Protein AF-A0A5M5DE51-F1 (afdb_monomer_lite)

pLDDT: mean 82.64, std 15.82, range [26.81, 96.56]

InterPro domains:
  IPR009003 Peptidase S1, PA clan [SSF50494] (107-312)

Foldseek 3Di:
DVVLPPCCPVPLCVLVLLLVQQEPVNPFPPRWLLVSQVVPPDPPDDGDDSLSSQLLQVLCVVVVQKAWPDADDDNRRGTTIYGHDDNVVCVVCVPLNSLQSCLSRVPVVSLCVLFVVFKWKKWAAAPVRDTFIAIWGAAFQWIKFFQCSQVVHPAMETPPDALVLQQPWWWFDDPQVLRRMIITRSRHHTDDAAADADDFFFKKKQKWQADDPPQQADWDDDPDDTQDGSPVSIGIWIWTFHDWDWPPQDPGTAIKTKILTQDHRTSGNTFIATSSSHGQWGWHPDRVGPDPDPNVVNITMTGTDDPVVVVNRVVVSDTDRGHYHYDDPPD

Secondary structure (DSSP, 8-state):
-GGGTTHHHH-TTHHHHHHHHTBGGG-STT--HHHHHHHHSPTTSPPPPHHHHHHHHHHHHHTTS-EEEE--SGGGTT-EEEB-S-HHHHHHTHHHHHHHHHHHHHHHHHHHHHHTTTEEEEEEE-TT--EEEEEEEEEBTEEEEETHHHHSSSEEE-TTS-HHHHHT-EEEE-SSTTS-EEEEE--PPPBP--B----TT-EEEEEE----TT-SS-EEEETTEEEEEGGG--EEEEEEEEEEEE-SSSSS--EEEEESSPP-TT-TT-EEEETTS-EEEEEES--SSS-TTHHHHT-EEEEE--HHHHHHHHHT--B----B-------

Organism: Bacteroides ovatus (NCBI:txid28116)

Radius of gyration: 22.39 Å; chains: 1; bounding box: 64×41×63 Å

Structure (mmCIF, N/CA/C/O backbone):
data_AF-A0A5M5DE51-F1
#
_entry.id   AF-A0A5M5DE51-F1
#
loop_
_atom_site.group_PDB
_atom_site.id
_atom_site.type_symbol
_atom_site.label_atom_id
_atom_site.label_alt_id
_atom_site.label_comp_id
_atom_site.label_asym_id
_atom_site.label_entity_id
_atom_site.label_seq_id
_atom_site.pdbx_PDB_ins_code
_atom_site.Cartn_x
_atom_site.Cartn_y
_atom_site.Cartn_z
_atom_site.occupancy
_atom_site.B_iso_or_equiv
_atom_site.auth_seq_id
_atom_site.auth_comp_id
_atom_site.auth_asym_id
_atom_site.auth_atom_id
_atom_site.pdbx_PDB_model_num
ATOM 1 N N . MET A 1 1 ? 15.426 -7.185 -1.826 1.00 68.88 1 MET A N 1
ATOM 2 C CA . MET A 1 1 ? 15.052 -7.513 -3.213 1.00 68.88 1 MET A CA 1
ATOM 3 C C . MET A 1 1 ? 16.213 -8.196 -3.894 1.00 68.88 1 MET A C 1
ATOM 5 O O . MET A 1 1 ? 17.017 -7.566 -4.576 1.00 68.88 1 MET A O 1
ATOM 9 N N . LYS A 1 2 ? 16.336 -9.512 -3.681 1.00 68.56 2 LYS A N 1
ATOM 10 C CA . LYS A 1 2 ? 17.514 -10.288 -4.122 1.00 68.56 2 LYS A CA 1
ATOM 11 C C . LYS A 1 2 ? 17.700 -10.276 -5.640 1.00 68.56 2 LYS A C 1
ATOM 13 O O . LYS A 1 2 ? 18.827 -10.320 -6.121 1.00 68.56 2 LYS A O 1
ATOM 18 N N . GLU A 1 3 ? 16.599 -10.190 -6.377 1.00 80.56 3 GLU A N 1
ATOM 19 C CA . GLU A 1 3 ? 16.586 -10.161 -7.839 1.00 80.56 3 GLU A CA 1
ATOM 20 C C . GLU A 1 3 ? 17.163 -8.862 -8.425 1.00 80.56 3 GLU A C 1
ATOM 22 O O . GLU A 1 3 ? 17.816 -8.900 -9.466 1.00 80.56 3 GLU A O 1
ATOM 27 N N . PHE A 1 4 ? 16.996 -7.738 -7.721 1.00 85.38 4 PHE A N 1
ATOM 28 C CA . PHE A 1 4 ? 17.466 -6.409 -8.132 1.00 85.38 4 PHE A CA 1
ATOM 29 C C . PHE A 1 4 ? 18.676 -5.920 -7.325 1.00 85.38 4 PHE A C 1
ATOM 31 O O . PHE A 1 4 ? 19.022 -4.749 -7.403 1.00 85.38 4 PHE A O 1
ATOM 38 N N . LYS A 1 5 ? 19.327 -6.798 -6.545 1.00 84.38 5 LYS A N 1
ATOM 39 C CA . LYS A 1 5 ? 20.502 -6.468 -5.710 1.00 84.38 5 LYS A CA 1
ATOM 40 C C . LYS A 1 5 ? 20.300 -5.223 -4.832 1.00 84.38 5 LYS A C 1
ATOM 42 O O . LYS A 1 5 ? 21.201 -4.402 -4.709 1.00 84.38 5 LYS A O 1
ATOM 47 N N . ASP A 1 6 ? 19.101 -5.091 -4.270 1.00 85.12 6 ASP A N 1
ATOM 48 C CA . ASP A 1 6 ? 18.706 -3.981 -3.395 1.00 85.12 6 ASP A CA 1
ATOM 49 C C . ASP A 1 6 ? 18.841 -2.575 -4.030 1.00 85.12 6 ASP A C 1
ATOM 51 O O . ASP A 1 6 ? 19.080 -1.577 -3.348 1.00 85.12 6 ASP A O 1
ATOM 55 N N . TYR A 1 7 ? 18.657 -2.480 -5.355 1.00 88.31 7 TYR A N 1
ATOM 56 C CA . TYR A 1 7 ? 18.634 -1.204 -6.084 1.00 88.31 7 TYR A CA 1
ATOM 57 C C . TYR A 1 7 ? 17.500 -0.267 -5.625 1.00 88.31 7 TYR A C 1
ATOM 59 O O . TYR A 1 7 ? 17.653 0.942 -5.757 1.00 88.31 7 TYR A O 1
ATOM 67 N N . ASP A 1 8 ? 16.422 -0.785 -5.017 1.00 84.31 8 ASP A N 1
ATOM 68 C CA . ASP A 1 8 ? 15.408 0.026 -4.318 1.00 84.31 8 ASP A CA 1
ATOM 69 C C . ASP A 1 8 ? 16.009 0.885 -3.206 1.00 84.31 8 ASP A C 1
ATOM 71 O O . ASP A 1 8 ? 15.559 2.002 -2.973 1.00 84.31 8 ASP A O 1
ATOM 75 N N . ILE A 1 9 ? 17.011 0.353 -2.503 1.00 85.62 9 ILE A N 1
ATOM 76 C CA . ILE A 1 9 ? 17.625 1.005 -1.347 1.00 85.62 9 ILE A CA 1
ATOM 77 C C . ILE A 1 9 ? 18.733 1.952 -1.806 1.00 85.62 9 ILE A C 1
ATOM 79 O O . ILE A 1 9 ? 18.810 3.084 -1.330 1.00 85.62 9 ILE A O 1
ATOM 83 N N . HIS A 1 10 ? 19.589 1.485 -2.717 1.00 85.81 10 HIS A N 1
ATOM 84 C CA . HIS A 1 10 ? 20.772 2.225 -3.158 1.00 85.81 10 HIS A CA 1
ATOM 85 C C . HIS A 1 10 ? 20.459 3.327 -4.178 1.00 85.81 10 HIS A C 1
ATOM 87 O O . HIS A 1 10 ? 21.125 4.358 -4.173 1.00 85.81 10 HIS A O 1
ATOM 93 N N . TYR A 1 11 ? 19.435 3.139 -5.016 1.00 88.38 11 TYR A N 1
ATOM 94 C CA . TYR A 1 11 ? 19.107 4.038 -6.123 1.00 88.38 11 TYR A CA 1
ATOM 95 C C . TYR A 1 11 ? 17.598 4.316 -6.167 1.00 88.38 11 TYR A C 1
ATOM 97 O O . TYR A 1 11 ? 16.889 3.897 -7.080 1.00 88.38 11 TYR A O 1
ATOM 105 N N . GLN A 1 12 ? 17.094 5.032 -5.159 1.00 87.38 12 GLN A N 1
ATOM 106 C CA . GLN A 1 12 ? 15.652 5.262 -4.967 1.00 87.38 12 GLN A CA 1
ATOM 107 C C . GLN A 1 12 ? 14.967 5.948 -6.162 1.00 87.38 12 GLN A C 1
ATOM 109 O O . GLN A 1 12 ? 13.796 5.679 -6.427 1.00 87.38 12 GLN A O 1
ATOM 114 N N . GLU A 1 13 ? 15.690 6.813 -6.881 1.00 91.75 13 GLU A N 1
ATOM 115 C CA . GLU A 1 13 ? 15.170 7.586 -8.021 1.00 91.75 13 GLU A CA 1
ATOM 116 C C . GLU A 1 13 ? 15.417 6.911 -9.382 1.00 91.75 13 GLU A C 1
ATOM 118 O O . GLU A 1 13 ? 14.917 7.384 -10.400 1.00 91.75 13 GLU A O 1
ATOM 123 N N . LEU A 1 14 ? 16.098 5.757 -9.401 1.00 93.38 14 LEU A N 1
ATOM 124 C CA . LEU A 1 14 ? 16.615 5.115 -10.614 1.00 93.38 14 LEU A CA 1
ATOM 125 C C . LEU A 1 14 ? 15.574 4.945 -11.719 1.00 93.38 14 LEU A C 1
ATOM 127 O O . LEU A 1 14 ? 15.878 5.108 -12.896 1.00 93.38 14 LEU A O 1
ATOM 131 N N . ILE A 1 15 ? 14.348 4.566 -11.360 1.00 94.81 15 ILE A N 1
ATOM 132 C CA . ILE A 1 15 ? 13.306 4.309 -12.356 1.00 94.81 15 ILE A CA 1
ATOM 133 C C . ILE A 1 15 ? 12.843 5.614 -13.007 1.00 94.81 15 ILE A C 1
ATOM 135 O O . ILE A 1 15 ? 12.614 5.639 -14.216 1.00 94.81 15 ILE A O 1
ATOM 139 N N . LEU A 1 16 ? 12.748 6.702 -12.236 1.00 93.56 16 LEU A N 1
ATOM 140 C CA . LEU A 1 16 ? 12.443 8.021 -12.787 1.00 93.56 16 LEU A CA 1
ATOM 141 C C . LEU A 1 16 ? 13.587 8.503 -13.685 1.00 93.56 16 LEU A C 1
ATOM 143 O O . LEU A 1 16 ? 13.313 8.972 -14.787 1.00 93.56 16 LEU A O 1
ATOM 147 N N . ASP A 1 17 ? 14.842 8.279 -13.283 1.00 93.56 17 ASP A N 1
ATOM 148 C CA . ASP A 1 17 ? 16.019 8.610 -14.098 1.00 93.56 17 ASP A CA 1
ATOM 149 C C . ASP A 1 17 ? 16.028 7.839 -15.430 1.00 93.56 17 ASP A C 1
ATOM 151 O O . ASP A 1 17 ? 16.347 8.398 -16.480 1.00 93.56 17 ASP A O 1
ATOM 155 N N . ILE A 1 18 ? 15.637 6.557 -15.422 1.00 95.00 18 ILE A N 1
ATOM 156 C CA . ILE A 1 18 ? 15.481 5.739 -16.637 1.00 95.00 18 ILE A CA 1
ATOM 157 C C . ILE A 1 18 ? 14.385 6.316 -17.542 1.00 95.00 18 ILE A C 1
ATOM 159 O O . ILE A 1 18 ? 14.597 6.461 -18.750 1.00 95.00 18 ILE A O 1
ATOM 163 N N . LEU A 1 19 ? 13.216 6.635 -16.977 1.00 94.31 19 LEU A N 1
ATOM 164 C CA . LEU A 1 19 ? 12.086 7.193 -17.725 1.00 94.31 19 LEU A CA 1
ATOM 165 C C . LEU A 1 19 ? 12.444 8.545 -18.348 1.00 94.31 19 LEU A C 1
ATOM 167 O O . LEU A 1 19 ? 12.128 8.781 -19.515 1.00 94.31 19 LEU A O 1
ATOM 171 N N . GLU A 1 20 ? 13.139 9.405 -17.602 1.00 93.06 20 GLU A N 1
ATOM 172 C CA . GLU A 1 20 ? 13.631 10.692 -18.084 1.00 93.06 20 GLU A CA 1
ATOM 173 C C . GLU A 1 20 ? 14.692 10.512 -19.171 1.00 93.06 20 GLU A C 1
ATOM 175 O O . GLU A 1 20 ? 14.605 11.124 -20.241 1.00 93.06 20 GLU A O 1
ATOM 180 N N . TYR A 1 21 ? 15.662 9.624 -18.956 1.00 94.44 21 TYR A N 1
ATOM 181 C CA . TYR A 1 21 ? 16.706 9.362 -19.936 1.00 94.44 21 TYR A CA 1
ATOM 182 C C . TYR A 1 21 ? 16.128 8.861 -21.265 1.00 94.44 21 TYR A C 1
ATOM 184 O O . TYR A 1 21 ? 16.557 9.325 -22.317 1.00 94.44 21 TYR A O 1
ATOM 192 N N . PHE A 1 22 ? 15.134 7.975 -21.263 1.00 95.00 22 PHE A N 1
ATOM 193 C CA . PHE A 1 22 ? 14.517 7.486 -22.501 1.00 95.00 22 PHE A CA 1
ATOM 194 C C . PHE A 1 22 ? 13.337 8.339 -22.998 1.00 95.00 22 PHE A C 1
ATOM 196 O O . PHE A 1 22 ? 12.637 7.933 -23.930 1.00 95.00 22 PHE A O 1
ATOM 203 N N . ASN A 1 23 ? 13.094 9.516 -22.415 1.00 94.19 23 ASN A N 1
ATOM 204 C CA . ASN A 1 23 ? 11.989 10.369 -22.834 1.00 94.19 23 ASN A CA 1
ATOM 205 C C . ASN A 1 23 ? 12.193 10.952 -24.239 1.00 94.19 23 ASN A C 1
ATOM 207 O O . ASN A 1 23 ? 13.282 11.397 -24.606 1.00 94.19 23 ASN A O 1
ATOM 211 N N . ILE A 1 24 ? 11.110 11.012 -25.014 1.00 91.81 24 ILE A N 1
ATOM 212 C CA . ILE A 1 24 ? 11.097 11.533 -26.382 1.00 91.81 24 ILE A CA 1
ATOM 213 C C . ILE A 1 24 ? 11.607 12.976 -26.488 1.00 91.81 24 ILE A C 1
ATOM 215 O O . ILE A 1 24 ? 12.241 13.319 -27.489 1.00 91.81 24 ILE A O 1
ATOM 219 N N . SER A 1 25 ? 11.394 13.811 -25.463 1.00 90.25 25 SER A N 1
ATOM 220 C CA . SER A 1 25 ? 11.881 15.198 -25.435 1.00 90.25 25 SER A CA 1
ATOM 221 C C . SER A 1 25 ? 13.401 15.287 -25.531 1.00 90.25 25 SER A C 1
ATOM 223 O O . SER A 1 25 ? 13.939 16.296 -25.980 1.00 90.25 25 SER A O 1
ATOM 225 N N . ASN A 1 26 ? 14.086 14.220 -25.127 1.00 87.56 26 ASN A N 1
ATOM 226 C CA . ASN A 1 26 ? 15.531 14.147 -25.034 1.00 87.56 26 ASN A CA 1
ATOM 227 C C . ASN A 1 26 ? 16.174 13.513 -26.289 1.00 87.56 26 ASN A C 1
ATOM 229 O O . ASN A 1 26 ? 17.396 13.336 -26.347 1.00 87.56 26 ASN A O 1
ATOM 233 N N . GLY A 1 27 ? 15.364 13.215 -27.314 1.00 85.00 27 GLY A N 1
ATOM 234 C CA . GLY A 1 27 ? 15.779 12.595 -28.570 1.00 85.00 27 GLY A CA 1
ATOM 235 C C . GLY A 1 27 ? 15.957 11.076 -28.468 1.00 85.00 27 GLY A C 1
ATOM 236 O O . GLY A 1 27 ? 16.267 10.535 -27.413 1.00 85.00 27 GLY A O 1
ATOM 237 N N . ILE A 1 28 ? 15.764 10.382 -29.594 1.00 77.69 28 ILE A N 1
ATOM 238 C CA . ILE A 1 28 ? 15.720 8.907 -29.645 1.00 77.69 28 ILE A CA 1
ATOM 239 C C . ILE A 1 28 ? 17.084 8.306 -30.026 1.00 77.69 28 ILE A C 1
ATOM 241 O O . ILE A 1 28 ? 17.461 7.235 -29.556 1.00 77.69 28 ILE A O 1
ATOM 245 N N . ASN A 1 29 ? 17.849 9.001 -30.870 1.00 79.00 29 ASN A N 1
ATOM 246 C CA . ASN A 1 29 ? 19.092 8.480 -31.437 1.00 79.00 29 ASN A CA 1
ATOM 247 C C . ASN A 1 29 ? 20.238 8.477 -30.416 1.00 79.00 29 ASN A C 1
ATOM 249 O O . ASN A 1 29 ? 20.454 9.462 -29.718 1.00 79.00 29 ASN A O 1
ATOM 253 N N . GLY A 1 30 ? 21.013 7.390 -30.394 1.00 75.44 30 GLY A N 1
ATOM 254 C CA . GLY A 1 30 ? 22.246 7.274 -29.603 1.00 75.44 30 GLY A CA 1
ATOM 255 C C . GLY A 1 30 ? 22.049 6.807 -28.161 1.00 75.44 30 GLY A C 1
ATOM 256 O O . GLY A 1 30 ? 22.991 6.273 -27.587 1.00 75.44 30 GLY A O 1
ATOM 257 N N . ARG A 1 31 ? 20.829 6.899 -27.619 1.00 88.81 31 ARG A N 1
ATOM 258 C CA . ARG A 1 31 ? 20.548 6.509 -26.234 1.00 88.81 31 ARG A CA 1
ATOM 259 C C . ARG A 1 31 ? 20.545 4.995 -26.071 1.00 88.81 31 ARG A C 1
ATOM 261 O O . ARG A 1 31 ? 19.850 4.291 -26.794 1.00 88.81 31 ARG A O 1
ATOM 268 N N . SER A 1 32 ? 21.296 4.458 -25.127 1.00 93.50 32 SER A N 1
ATOM 269 C CA . SER A 1 32 ? 21.359 3.010 -24.901 1.00 93.50 32 SER A CA 1
ATOM 270 C C . SER A 1 32 ? 21.409 2.693 -23.420 1.00 93.50 32 SER A C 1
ATOM 272 O O . SER A 1 32 ? 21.814 3.532 -22.618 1.00 93.50 32 SER A O 1
ATOM 274 N N . VAL A 1 33 ? 21.055 1.462 -23.045 1.00 93.62 33 VAL A N 1
ATOM 275 C CA . VAL A 1 33 ? 21.234 0.996 -21.661 1.00 93.62 33 VAL A CA 1
ATOM 276 C C . VAL A 1 33 ? 22.689 1.160 -21.209 1.00 93.62 33 VAL A C 1
ATOM 278 O O . VAL A 1 33 ? 22.936 1.611 -20.093 1.00 93.62 33 VAL A O 1
ATOM 281 N N . SER A 1 34 ? 23.663 0.849 -22.069 1.00 91.06 34 SER A N 1
ATOM 282 C CA . SER A 1 34 ? 25.083 1.022 -21.753 1.00 91.06 34 SER A CA 1
ATOM 283 C C . SER A 1 34 ? 25.472 2.476 -21.499 1.00 91.06 34 SER A C 1
ATOM 285 O O . SER A 1 34 ? 26.220 2.747 -20.561 1.00 91.06 34 SER A O 1
ATOM 287 N N . GLU A 1 35 ? 24.955 3.407 -22.303 1.00 91.94 35 GLU A N 1
ATOM 288 C CA . GLU A 1 35 ? 25.237 4.830 -22.129 1.00 91.94 35 GLU A CA 1
ATOM 289 C C . GLU A 1 35 ? 24.569 5.357 -20.853 1.00 91.94 35 GLU A C 1
ATOM 291 O O . GLU A 1 35 ? 25.232 6.026 -20.064 1.00 91.94 35 GLU A O 1
ATOM 296 N N . PHE A 1 36 ? 23.319 4.966 -20.577 1.00 93.81 36 PHE A N 1
ATOM 297 C CA . PHE A 1 36 ? 22.656 5.276 -19.308 1.00 93.81 36 PHE A CA 1
ATOM 298 C C . PHE A 1 36 ? 23.491 4.825 -18.104 1.00 93.81 36 PHE A C 1
ATOM 300 O O . PHE A 1 36 ? 23.746 5.622 -17.202 1.00 93.81 36 PHE A O 1
ATOM 307 N N . CYS A 1 37 ? 23.956 3.570 -18.101 1.00 91.81 37 CYS A N 1
ATOM 308 C CA . CYS A 1 37 ? 24.762 3.036 -17.001 1.00 91.81 37 CYS A CA 1
ATOM 309 C C . CYS A 1 37 ? 26.074 3.813 -16.834 1.00 91.81 37 CYS A C 1
ATOM 311 O O . CYS A 1 37 ? 26.495 4.066 -15.709 1.00 91.81 37 CYS A O 1
ATOM 313 N N . HIS A 1 38 ? 26.715 4.212 -17.936 1.00 88.00 38 HIS A N 1
ATOM 314 C CA . HIS A 1 38 ? 27.953 4.989 -17.896 1.00 88.00 38 HIS A CA 1
ATOM 315 C C . HIS A 1 38 ? 27.749 6.390 -17.311 1.00 88.00 38 HIS A C 1
ATOM 317 O O . HIS A 1 38 ? 28.551 6.822 -16.488 1.00 88.00 38 HIS A O 1
ATOM 323 N N . LEU A 1 39 ? 26.674 7.074 -17.705 1.00 89.12 39 LEU A N 1
ATOM 324 C CA . LEU A 1 39 ? 26.380 8.439 -17.264 1.00 89.12 39 LEU A CA 1
ATOM 325 C C . LEU A 1 39 ? 25.878 8.511 -15.815 1.00 89.12 39 LEU A C 1
ATOM 327 O O . LEU A 1 39 ? 26.122 9.511 -15.148 1.00 89.12 39 LEU A O 1
ATOM 331 N N . ASN A 1 40 ? 25.196 7.467 -15.334 1.00 87.25 40 ASN A N 1
ATOM 332 C CA . ASN A 1 40 ? 24.505 7.473 -14.039 1.00 87.25 40 ASN A CA 1
ATOM 333 C C . ASN A 1 40 ? 25.172 6.594 -12.971 1.00 87.25 40 ASN A C 1
ATOM 335 O O . ASN A 1 40 ? 24.627 6.441 -11.883 1.00 87.25 40 ASN A O 1
ATOM 339 N N . THR A 1 41 ? 26.343 6.009 -13.246 1.00 81.25 41 THR A N 1
ATOM 340 C CA . THR A 1 41 ? 27.130 5.342 -12.196 1.00 81.25 41 THR A CA 1
ATOM 341 C C . THR A 1 41 ? 27.782 6.405 -11.302 1.00 81.25 41 THR A C 1
ATOM 343 O O . THR A 1 41 ? 28.605 7.176 -11.806 1.00 81.25 41 THR A O 1
ATOM 346 N N . PRO A 1 42 ? 27.487 6.450 -9.988 1.00 73.38 42 PRO A N 1
ATOM 347 C CA . PRO A 1 42 ? 28.117 7.411 -9.090 1.00 73.38 42 PRO A CA 1
ATOM 348 C C . PRO A 1 42 ? 29.631 7.189 -8.978 1.00 73.38 42 PRO A C 1
ATOM 350 O O . PRO A 1 42 ? 30.124 6.058 -8.953 1.00 73.38 42 PRO A O 1
ATOM 353 N N . SER A 1 43 ? 30.388 8.282 -8.873 1.00 67.62 43 SER A N 1
ATOM 354 C CA . SER A 1 43 ? 31.842 8.238 -8.694 1.00 67.62 43 SER A CA 1
ATOM 355 C C . SER A 1 43 ? 32.225 7.456 -7.434 1.00 67.62 43 SER A C 1
ATOM 357 O O . SER A 1 43 ? 31.935 7.889 -6.322 1.00 67.62 43 SER A O 1
ATOM 359 N N . GLY A 1 44 ? 32.930 6.334 -7.604 1.00 61.50 44 GLY A N 1
ATOM 360 C CA . GLY A 1 44 ? 33.399 5.491 -6.497 1.00 61.50 44 GLY A CA 1
ATOM 361 C C . GLY A 1 44 ? 32.461 4.343 -6.108 1.00 61.50 44 GLY A C 1
ATOM 362 O O . GLY A 1 44 ? 32.798 3.593 -5.194 1.00 61.50 44 GLY A O 1
ATOM 363 N N . GLU A 1 45 ? 31.336 4.166 -6.804 1.00 66.75 45 GLU A N 1
ATOM 364 C CA . GLU A 1 45 ? 30.427 3.034 -6.603 1.00 66.75 45 GLU A CA 1
ATOM 365 C C . GLU A 1 45 ? 30.611 1.918 -7.638 1.00 66.75 45 GLU A C 1
ATOM 367 O O . GLU A 1 45 ? 31.278 2.065 -8.666 1.00 66.75 45 GLU A O 1
ATOM 372 N N . SER A 1 46 ? 30.010 0.758 -7.355 1.00 67.81 46 SER A N 1
ATOM 373 C CA . SER A 1 46 ? 29.904 -0.318 -8.334 1.00 67.81 46 SER A CA 1
ATOM 374 C C . SER A 1 46 ? 29.070 0.133 -9.531 1.00 67.81 46 SER A C 1
ATOM 376 O O . SER A 1 46 ? 27.961 0.629 -9.360 1.00 67.81 46 SER A O 1
ATOM 378 N N . PHE A 1 47 ? 29.589 -0.111 -10.733 1.00 79.06 47 PHE A N 1
ATOM 379 C CA . PHE A 1 47 ? 28.911 0.169 -11.997 1.00 79.06 47 PHE A CA 1
ATOM 380 C C . PHE A 1 47 ? 27.467 -0.353 -12.014 1.00 79.06 47 PHE A C 1
ATOM 382 O O . PHE A 1 47 ? 27.233 -1.529 -11.700 1.00 79.06 47 PHE A O 1
ATOM 389 N N . LEU A 1 48 ? 26.519 0.505 -12.417 1.00 87.06 48 LEU A N 1
ATOM 390 C CA . LEU A 1 48 ? 25.123 0.107 -12.608 1.00 87.06 48 LEU A CA 1
ATOM 391 C C . LEU A 1 48 ? 25.065 -1.073 -13.576 1.00 87.06 48 LEU A C 1
ATOM 393 O O . LEU A 1 48 ? 25.599 -1.017 -14.680 1.00 87.06 48 LEU A O 1
ATOM 397 N N . SER A 1 49 ? 24.436 -2.170 -13.161 1.00 89.12 49 SER A N 1
ATOM 398 C CA . SER A 1 49 ? 24.438 -3.397 -13.951 1.00 89.12 49 SER A CA 1
ATOM 399 C C . SER A 1 49 ? 23.513 -3.254 -15.165 1.00 89.12 49 SER A C 1
ATOM 401 O O . SER A 1 49 ? 22.296 -3.192 -14.975 1.00 89.12 49 SER A O 1
ATOM 403 N N . PRO A 1 50 ? 24.027 -3.320 -16.410 1.00 90.00 50 PRO A N 1
ATOM 404 C CA . PRO A 1 50 ? 23.188 -3.190 -17.603 1.00 90.00 50 PRO A CA 1
ATOM 405 C C . PRO A 1 50 ? 22.084 -4.246 -17.688 1.00 90.00 50 PRO A C 1
ATOM 407 O O . PRO A 1 50 ? 21.008 -3.968 -18.206 1.00 90.00 50 PRO A O 1
ATOM 410 N N . ASN A 1 51 ? 22.311 -5.441 -17.135 1.00 89.50 51 ASN A N 1
ATOM 411 C CA . ASN A 1 51 ? 21.301 -6.499 -17.074 1.00 89.50 51 ASN A CA 1
ATOM 412 C C . ASN A 1 51 ? 20.134 -6.123 -16.148 1.00 89.50 51 ASN A C 1
ATOM 414 O O . ASN A 1 51 ? 18.988 -6.434 -16.459 1.00 89.50 51 ASN A O 1
ATOM 418 N N . ILE A 1 52 ? 20.414 -5.446 -15.025 1.00 91.81 52 ILE A N 1
ATOM 419 C CA . ILE A 1 52 ? 19.371 -4.958 -14.113 1.00 91.81 52 ILE A CA 1
ATOM 420 C C . ILE A 1 52 ? 18.589 -3.836 -14.793 1.00 91.81 52 ILE A C 1
ATOM 422 O O . ILE A 1 52 ? 17.366 -3.898 -14.831 1.00 91.81 52 ILE A O 1
ATOM 426 N N . ILE A 1 53 ? 19.277 -2.865 -15.401 1.00 94.31 53 ILE A N 1
ATOM 427 C CA . ILE A 1 53 ? 18.616 -1.761 -16.109 1.00 94.31 53 ILE A CA 1
ATOM 428 C C . ILE A 1 53 ? 17.766 -2.279 -17.276 1.00 94.31 53 ILE A C 1
ATOM 430 O O . ILE A 1 53 ? 16.619 -1.875 -17.426 1.00 94.31 53 ILE A O 1
ATOM 434 N N . THR A 1 54 ? 18.284 -3.228 -18.062 1.00 93.94 54 THR A N 1
ATOM 435 C CA . THR A 1 54 ? 17.533 -3.857 -19.162 1.00 93.94 54 THR A CA 1
ATOM 436 C C . THR A 1 54 ? 16.252 -4.500 -18.649 1.00 93.94 54 THR A C 1
ATOM 438 O O . THR A 1 54 ? 15.193 -4.256 -19.215 1.00 93.94 54 THR A O 1
ATOM 441 N N . LYS A 1 55 ? 16.328 -5.242 -17.540 1.00 93.69 55 LYS A N 1
ATOM 442 C CA . LYS A 1 55 ? 15.165 -5.867 -16.912 1.00 93.69 55 LYS A CA 1
ATOM 443 C C . LYS A 1 55 ? 14.139 -4.851 -16.408 1.00 93.69 55 LYS A C 1
ATOM 445 O O . LYS A 1 55 ? 12.945 -5.057 -16.588 1.00 93.69 55 LYS A O 1
ATOM 450 N N . ILE A 1 56 ? 14.590 -3.755 -15.794 1.00 95.81 56 ILE A N 1
ATOM 451 C CA . ILE A 1 56 ? 13.701 -2.661 -15.379 1.00 95.81 56 ILE A CA 1
ATOM 452 C C . ILE A 1 56 ? 12.969 -2.098 -16.605 1.00 95.81 56 ILE A C 1
ATOM 454 O O . ILE A 1 56 ? 11.745 -1.995 -16.592 1.00 95.81 56 ILE A O 1
ATOM 458 N N . CYS A 1 57 ? 13.693 -1.804 -17.689 1.00 96.19 57 CYS A N 1
ATOM 459 C CA . CYS A 1 57 ? 13.088 -1.315 -18.928 1.00 96.19 57 CYS A CA 1
ATOM 460 C C . CYS A 1 57 ? 12.103 -2.318 -19.547 1.00 96.19 57 CYS A C 1
ATOM 462 O O . CYS A 1 57 ? 11.077 -1.899 -20.075 1.00 96.19 57 CYS A O 1
ATOM 464 N N . GLU A 1 58 ? 12.388 -3.621 -19.488 1.00 95.00 58 GLU A N 1
ATOM 465 C CA . GLU A 1 58 ? 11.473 -4.674 -19.948 1.00 95.00 58 GLU A CA 1
ATOM 466 C C . GLU A 1 58 ? 10.168 -4.663 -19.146 1.00 95.00 58 GLU A C 1
ATOM 468 O O . GLU A 1 58 ? 9.101 -4.590 -19.747 1.00 95.00 58 GLU A O 1
ATOM 473 N N . ILE A 1 59 ? 10.238 -4.594 -17.812 1.00 96.31 59 ILE A N 1
ATOM 474 C CA . ILE A 1 59 ? 9.043 -4.503 -16.955 1.00 96.31 59 ILE A CA 1
ATOM 475 C C . ILE A 1 59 ? 8.238 -3.232 -17.260 1.00 96.31 59 ILE A C 1
ATOM 477 O O . ILE A 1 59 ? 7.007 -3.271 -17.328 1.00 96.31 59 ILE A O 1
ATOM 481 N N . LEU A 1 60 ? 8.910 -2.100 -17.483 1.00 96.56 60 LEU A N 1
ATOM 482 C CA . LEU A 1 60 ? 8.249 -0.851 -17.875 1.00 96.56 60 LEU A CA 1
ATOM 483 C C . LEU A 1 60 ? 7.588 -0.956 -19.258 1.00 96.56 60 LEU A C 1
ATOM 485 O O . LEU A 1 60 ? 6.519 -0.379 -19.457 1.00 96.56 60 LEU A O 1
ATOM 489 N N . CYS A 1 61 ? 8.181 -1.699 -20.197 1.00 96.25 61 CYS A N 1
ATOM 490 C CA . CYS A 1 61 ? 7.572 -1.977 -21.499 1.00 96.25 61 CYS A CA 1
ATOM 491 C C . CYS A 1 61 ? 6.348 -2.888 -21.375 1.00 96.25 61 CYS A C 1
ATOM 493 O O . CYS A 1 61 ? 5.310 -2.578 -21.953 1.00 96.25 61 CYS A O 1
ATOM 495 N N . ASP A 1 62 ? 6.438 -3.957 -20.584 1.00 95.88 62 ASP A N 1
ATOM 496 C CA . ASP A 1 62 ? 5.333 -4.898 -20.356 1.00 95.88 62 ASP A CA 1
ATOM 497 C C . ASP A 1 62 ? 4.128 -4.217 -19.683 1.00 95.88 62 ASP A C 1
ATOM 499 O O . ASP A 1 62 ? 2.981 -4.616 -19.886 1.00 95.88 62 ASP A O 1
ATOM 503 N N . ASN A 1 63 ? 4.377 -3.141 -18.928 1.00 94.06 63 ASN A N 1
ATOM 504 C CA . ASN A 1 63 ? 3.346 -2.296 -18.325 1.00 94.06 63 ASN A CA 1
ATOM 505 C C . ASN A 1 63 ? 2.985 -1.051 -19.166 1.00 94.06 63 ASN A C 1
ATOM 507 O O . ASN A 1 63 ? 2.252 -0.188 -18.689 1.00 94.06 63 ASN A O 1
ATOM 511 N N . ASN A 1 64 ? 3.444 -0.959 -20.420 1.00 94.31 64 ASN A N 1
ATOM 512 C CA . ASN A 1 64 ? 3.152 0.125 -21.372 1.00 94.31 64 ASN A CA 1
ATOM 513 C C . ASN A 1 64 ? 3.633 1.534 -20.960 1.00 94.31 64 ASN A C 1
ATOM 515 O O . ASN A 1 64 ? 3.164 2.530 -21.511 1.00 94.31 64 ASN A O 1
ATOM 519 N N . TYR A 1 65 ? 4.588 1.650 -20.036 1.00 93.75 65 TYR A N 1
ATOM 520 C CA . TYR A 1 65 ? 5.211 2.939 -19.691 1.00 93.75 65 TYR A CA 1
ATOM 521 C C . TYR A 1 65 ? 6.342 3.321 -20.644 1.00 93.75 65 TYR A C 1
ATOM 523 O O . TYR A 1 65 ? 6.735 4.487 -20.730 1.00 93.75 65 TYR A O 1
ATOM 531 N N . MET A 1 66 ? 6.884 2.338 -21.357 1.00 94.75 66 MET A N 1
ATOM 532 C CA . MET A 1 66 ? 7.947 2.507 -22.338 1.00 94.75 66 MET A CA 1
ATOM 533 C C . MET A 1 66 ? 7.692 1.612 -23.550 1.00 94.75 66 MET A C 1
ATOM 535 O O . MET A 1 66 ? 6.895 0.680 -23.510 1.00 94.75 66 MET A O 1
ATOM 539 N N . SER A 1 67 ? 8.373 1.892 -24.654 1.00 94.69 67 SER A N 1
ATOM 540 C CA . SER A 1 67 ? 8.399 1.031 -25.836 1.00 94.69 67 SER A CA 1
ATOM 541 C C . SER A 1 67 ? 9.835 0.771 -26.252 1.00 94.69 67 SER A C 1
ATOM 543 O O . SER A 1 67 ? 10.649 1.690 -26.291 1.00 94.69 67 SER A O 1
ATOM 545 N N . ARG A 1 68 ? 10.166 -0.474 -26.595 1.00 94.31 68 ARG A N 1
ATOM 546 C CA . ARG A 1 68 ? 11.487 -0.801 -27.139 1.00 94.31 68 ARG A CA 1
ATOM 547 C C . ARG A 1 68 ? 11.567 -0.362 -28.601 1.00 94.31 68 ARG A C 1
ATOM 549 O O . ARG A 1 68 ? 10.810 -0.854 -29.431 1.00 94.31 68 ARG A O 1
ATOM 556 N N . VAL A 1 69 ? 12.506 0.528 -28.911 1.00 92.38 69 VAL A N 1
ATOM 557 C CA . VAL A 1 69 ? 12.723 1.073 -30.263 1.00 92.38 69 VAL A CA 1
ATOM 558 C C . VAL A 1 69 ? 13.673 0.183 -31.052 1.00 92.38 69 VAL A C 1
ATOM 560 O O . VAL A 1 69 ? 13.412 -0.159 -32.202 1.00 92.38 69 VAL A O 1
ATOM 563 N N . SER A 1 70 ? 14.776 -0.225 -30.425 1.00 90.44 70 SER A N 1
ATOM 564 C CA . SER A 1 70 ? 15.743 -1.135 -31.030 1.00 90.44 70 SER A CA 1
ATOM 565 C C . SER A 1 70 ? 16.344 -2.062 -29.991 1.00 90.44 70 SER A C 1
ATOM 567 O O . SER A 1 70 ? 16.557 -1.677 -28.842 1.00 90.44 70 SER A O 1
ATOM 569 N N . SER A 1 71 ? 16.660 -3.281 -30.415 1.00 88.06 71 SER A N 1
ATOM 570 C CA . SER A 1 71 ? 17.391 -4.261 -29.616 1.00 88.06 71 SER A CA 1
ATOM 571 C C . SER A 1 71 ? 18.777 -4.494 -30.200 1.00 88.06 71 SER A C 1
ATOM 573 O O . SER A 1 71 ? 18.904 -4.665 -31.414 1.00 88.06 71 SER A O 1
ATOM 575 N N . GLY A 1 72 ? 19.804 -4.560 -29.356 1.00 85.19 72 GLY A N 1
ATOM 576 C CA . GLY A 1 72 ? 21.162 -4.811 -29.827 1.00 85.19 72 GLY A CA 1
ATOM 577 C C . GLY A 1 72 ? 22.167 -5.102 -28.718 1.00 85.19 72 GLY A C 1
ATOM 578 O O . GLY A 1 72 ? 21.915 -4.871 -27.535 1.00 85.19 72 GLY A O 1
ATOM 579 N N . GLY A 1 73 ? 23.350 -5.565 -29.126 1.00 80.88 73 GLY A N 1
ATOM 580 C CA . GLY A 1 73 ? 24.439 -5.915 -28.212 1.00 80.88 73 GLY A CA 1
ATOM 581 C C . GLY A 1 73 ? 24.223 -7.244 -27.480 1.00 80.88 73 GLY A C 1
ATOM 582 O O . GLY A 1 73 ? 23.187 -7.895 -27.606 1.00 80.88 73 GLY A O 1
ATOM 583 N N . VAL A 1 74 ? 25.230 -7.669 -26.717 1.00 78.81 74 VAL A N 1
ATOM 584 C CA . VAL A 1 74 ? 25.139 -8.873 -25.875 1.00 78.81 74 VAL A CA 1
ATOM 585 C C . VAL A 1 74 ? 24.256 -8.560 -24.669 1.00 78.81 74 VAL A C 1
ATOM 587 O O . VAL A 1 74 ? 24.470 -7.546 -24.020 1.00 78.81 74 VAL A O 1
ATOM 590 N N . ALA A 1 75 ? 23.277 -9.417 -24.368 1.00 76.69 75 ALA A N 1
ATOM 591 C CA . ALA A 1 75 ? 22.372 -9.265 -23.219 1.00 76.69 75 ALA A CA 1
ATOM 592 C C . ALA A 1 75 ? 21.576 -7.936 -23.174 1.00 76.69 75 ALA A C 1
ATOM 594 O O . ALA A 1 75 ? 21.192 -7.483 -22.103 1.00 76.69 75 ALA A O 1
ATOM 595 N N . GLY A 1 76 ? 21.319 -7.311 -24.330 1.00 82.69 76 GLY A N 1
ATOM 596 C CA . GLY A 1 76 ? 20.454 -6.128 -24.427 1.00 82.69 76 GLY A CA 1
ATOM 597 C C . GLY A 1 76 ? 21.101 -4.802 -24.018 1.00 82.69 76 GLY A C 1
ATOM 598 O O . GLY A 1 76 ? 20.412 -3.789 -23.925 1.00 82.69 76 GLY A O 1
ATOM 599 N N . ILE A 1 77 ? 22.423 -4.762 -23.821 1.00 87.62 77 ILE A N 1
ATOM 600 C CA . ILE A 1 77 ? 23.126 -3.543 -23.384 1.00 87.62 77 ILE A CA 1
ATOM 601 C C . ILE A 1 77 ? 23.016 -2.368 -24.369 1.00 87.62 77 ILE A C 1
ATOM 603 O O . ILE A 1 77 ? 23.111 -1.219 -23.947 1.00 87.62 77 ILE A O 1
ATOM 607 N N . ASN A 1 78 ? 22.770 -2.633 -25.657 1.00 91.88 78 ASN A N 1
ATOM 608 C CA . ASN A 1 78 ? 22.544 -1.588 -26.660 1.00 91.88 78 ASN A CA 1
ATOM 609 C C . ASN A 1 78 ? 21.051 -1.418 -26.982 1.00 91.88 78 ASN A C 1
ATOM 611 O O . ASN A 1 78 ? 20.710 -0.872 -28.031 1.00 91.88 78 ASN A O 1
ATOM 615 N N . ASN A 1 79 ? 20.149 -1.904 -26.121 1.00 93.94 79 ASN A N 1
ATOM 616 C CA . ASN A 1 79 ? 18.727 -1.637 -26.283 1.00 93.94 79 ASN A CA 1
ATOM 617 C C . ASN A 1 79 ? 18.464 -0.131 -26.138 1.00 93.94 79 ASN A C 1
ATOM 619 O O . ASN A 1 79 ? 19.013 0.529 -25.252 1.00 93.94 79 ASN A O 1
ATOM 623 N N . ASN A 1 80 ? 17.596 0.381 -27.007 1.00 94.19 80 ASN A N 1
ATOM 624 C CA . ASN A 1 80 ? 17.048 1.729 -26.951 1.00 94.19 80 ASN A CA 1
ATOM 625 C C . ASN A 1 80 ? 15.547 1.628 -26.691 1.00 94.19 80 ASN A C 1
ATOM 627 O O . ASN A 1 80 ? 14.857 0.767 -27.254 1.00 94.19 80 ASN A O 1
ATOM 631 N N . TYR A 1 81 ? 15.055 2.522 -25.847 1.00 95.38 81 TYR A N 1
ATOM 632 C CA . TYR A 1 81 ? 13.658 2.594 -25.468 1.00 95.38 81 TYR A CA 1
ATOM 633 C C . TYR A 1 81 ? 13.131 4.013 -25.660 1.00 95.38 81 TYR A C 1
ATOM 635 O O . TYR A 1 81 ? 13.897 4.966 -25.781 1.00 95.38 81 TYR A O 1
ATOM 643 N N . LEU A 1 82 ? 11.811 4.132 -25.665 1.00 94.62 82 LEU A N 1
ATOM 644 C CA . LEU A 1 82 ? 11.084 5.377 -25.807 1.00 94.62 82 LEU A CA 1
ATOM 645 C C . LEU A 1 82 ? 10.051 5.490 -24.692 1.00 94.62 82 LEU A C 1
ATOM 647 O O . LEU A 1 82 ? 9.181 4.630 -24.560 1.00 94.62 82 LEU A O 1
ATOM 651 N N . ASN A 1 83 ? 10.127 6.573 -23.932 1.00 93.75 83 ASN A N 1
ATOM 652 C CA . ASN A 1 83 ? 9.070 7.035 -23.049 1.00 93.75 83 ASN A CA 1
ATOM 653 C C . ASN A 1 83 ? 8.430 8.292 -23.662 1.00 93.75 83 ASN A C 1
ATOM 655 O O . ASN A 1 83 ? 9.129 9.211 -24.082 1.00 93.75 83 ASN A O 1
ATOM 659 N N . THR A 1 84 ? 7.102 8.340 -23.738 1.00 91.38 84 THR A N 1
ATOM 660 C CA . THR A 1 84 ? 6.358 9.490 -24.292 1.00 91.38 84 THR A CA 1
ATOM 661 C C . THR A 1 84 ? 5.563 10.239 -23.226 1.00 91.38 84 THR A C 1
ATOM 663 O O . THR A 1 84 ? 4.680 11.025 -23.562 1.00 91.38 84 THR A O 1
ATOM 666 N N . ALA A 1 85 ? 5.820 9.958 -21.948 1.00 87.88 85 ALA A N 1
ATOM 667 C CA . ALA A 1 85 ? 5.127 10.620 -20.856 1.00 87.88 85 ALA A CA 1
ATOM 668 C C . ALA A 1 85 ? 5.556 12.090 -20.757 1.00 87.88 85 ALA A C 1
ATOM 670 O O . ALA A 1 85 ? 6.667 12.462 -21.142 1.00 87.88 85 ALA A O 1
ATOM 671 N N . ASP A 1 86 ? 4.676 12.932 -20.219 1.00 86.56 86 ASP A N 1
ATOM 672 C CA . ASP A 1 86 ? 5.033 14.308 -19.889 1.00 86.56 86 ASP A CA 1
ATOM 673 C C . ASP A 1 86 ? 5.964 14.316 -18.667 1.00 86.56 86 ASP A C 1
ATOM 675 O O . ASP A 1 86 ? 5.546 13.977 -17.560 1.00 86.56 86 ASP A O 1
ATOM 679 N N . LEU A 1 87 ? 7.221 14.738 -18.845 1.00 80.94 87 LEU A N 1
ATOM 680 C CA . LEU A 1 87 ? 8.201 14.835 -17.754 1.00 80.94 87 LEU A CA 1
ATOM 681 C C . LEU A 1 87 ? 7.737 15.755 -16.616 1.00 80.94 87 LEU A C 1
ATOM 683 O O . LEU A 1 87 ? 8.113 15.561 -15.457 1.00 80.94 87 LEU A O 1
ATOM 687 N N . LYS A 1 88 ? 6.884 16.746 -16.905 1.00 81.88 88 LYS A N 1
ATOM 688 C CA . LYS A 1 88 ? 6.310 17.598 -15.856 1.00 81.88 88 LYS A CA 1
ATOM 689 C C . LYS A 1 88 ? 5.383 16.815 -14.932 1.00 81.88 88 LYS A C 1
ATOM 691 O O . LYS A 1 88 ? 5.329 17.123 -13.746 1.00 81.88 88 LYS A O 1
ATOM 696 N N . ALA A 1 89 ? 4.714 15.780 -15.441 1.00 76.94 89 ALA A N 1
ATOM 697 C CA . ALA A 1 89 ? 3.866 14.912 -14.632 1.00 76.94 89 AL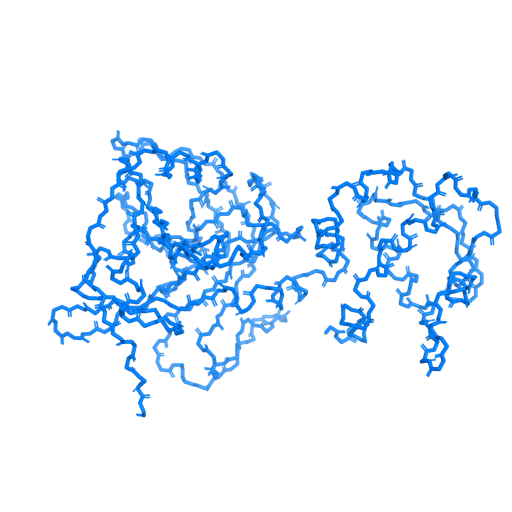A A CA 1
ATOM 698 C C . ALA A 1 89 ? 4.684 14.065 -13.643 1.00 76.94 89 ALA A C 1
ATOM 700 O O . ALA A 1 89 ? 4.202 13.772 -12.550 1.00 76.94 89 ALA A O 1
ATOM 701 N N . PHE A 1 90 ? 5.935 13.719 -13.979 1.00 74.19 90 PHE A N 1
ATOM 702 C CA . PHE A 1 90 ? 6.836 13.023 -13.054 1.00 74.19 90 PHE A CA 1
ATOM 703 C C . PHE A 1 90 ? 7.295 13.917 -11.903 1.00 74.19 90 PHE A C 1
ATOM 705 O O . PHE A 1 90 ? 7.394 13.462 -10.765 1.00 74.19 90 PHE A O 1
ATOM 712 N N . THR A 1 91 ? 7.536 15.198 -12.184 1.00 72.94 91 THR A N 1
ATOM 713 C CA . THR A 1 91 ? 8.065 16.151 -11.197 1.00 72.94 91 THR A CA 1
ATOM 714 C C . THR A 1 91 ? 6.986 16.803 -10.333 1.00 72.94 91 THR A C 1
ATOM 716 O O . THR A 1 91 ? 7.284 17.188 -9.205 1.00 72.94 91 THR A O 1
ATOM 719 N N . SER A 1 92 ? 5.737 16.896 -10.808 1.00 81.25 92 SER A N 1
ATOM 720 C CA . SER A 1 92 ? 4.636 17.519 -10.057 1.00 81.25 92 SER A CA 1
ATOM 721 C C . SER A 1 92 ? 4.253 16.769 -8.781 1.00 81.25 92 SER A C 1
ATOM 723 O O . SER A 1 92 ? 3.832 17.396 -7.815 1.00 81.25 92 SER A O 1
ATOM 725 N N . ASP A 1 93 ? 4.408 15.444 -8.776 1.00 86.12 93 ASP A N 1
ATOM 726 C CA . ASP A 1 93 ? 4.199 14.593 -7.601 1.00 86.12 93 ASP A CA 1
ATOM 727 C C . ASP A 1 93 ? 5.299 13.524 -7.538 1.00 86.12 93 ASP A C 1
ATOM 729 O O . ASP A 1 93 ? 5.085 12.331 -7.775 1.00 86.12 93 ASP A O 1
ATOM 733 N N . LYS A 1 94 ? 6.534 13.994 -7.322 1.00 89.12 94 LYS A N 1
ATOM 734 C CA . LYS A 1 94 ? 7.739 13.158 -7.386 1.00 89.12 94 LYS A CA 1
ATOM 735 C C . LYS A 1 94 ? 7.656 11.958 -6.444 1.00 89.12 94 LYS A C 1
ATOM 737 O O . LYS A 1 94 ? 8.000 10.854 -6.851 1.00 89.12 94 LYS A O 1
ATOM 742 N N . GLU A 1 95 ? 7.184 12.154 -5.215 1.00 90.31 95 GLU A N 1
ATOM 743 C CA . GLU A 1 95 ? 7.120 11.079 -4.222 1.00 90.31 95 GLU A CA 1
ATOM 744 C C . GLU A 1 95 ? 6.080 10.011 -4.595 1.00 90.31 95 GLU A C 1
ATOM 746 O O . GLU A 1 95 ? 6.386 8.818 -4.524 1.00 90.31 95 GLU A O 1
ATOM 751 N N . ARG A 1 96 ? 4.887 10.407 -5.074 1.00 91.50 96 ARG A N 1
ATOM 752 C CA . ARG A 1 96 ? 3.881 9.454 -5.573 1.00 91.50 96 ARG A CA 1
ATOM 753 C C . ARG A 1 96 ? 4.389 8.671 -6.766 1.00 91.50 96 ARG A C 1
ATOM 755 O O . ARG A 1 96 ? 4.232 7.455 -6.800 1.00 91.50 96 ARG A O 1
ATOM 762 N N . ASN A 1 97 ? 5.008 9.345 -7.731 1.00 92.50 97 ASN A N 1
ATOM 763 C CA . ASN A 1 97 ? 5.549 8.679 -8.912 1.00 92.50 97 ASN A CA 1
ATOM 764 C C . ASN A 1 97 ? 6.694 7.729 -8.549 1.00 92.50 97 ASN A C 1
ATOM 766 O O . ASN A 1 97 ? 6.744 6.617 -9.067 1.00 92.50 97 ASN A O 1
ATOM 770 N N . LEU A 1 98 ? 7.580 8.126 -7.633 1.00 93.56 98 LEU A N 1
ATOM 771 C CA . LEU A 1 98 ? 8.666 7.274 -7.156 1.00 93.56 98 LEU A CA 1
ATOM 772 C C . LEU A 1 98 ? 8.117 6.001 -6.508 1.00 93.56 98 LEU A C 1
ATOM 774 O O . LEU A 1 98 ? 8.524 4.902 -6.877 1.00 93.56 98 LEU A O 1
ATOM 778 N N . HIS A 1 99 ? 7.145 6.134 -5.604 1.00 95.00 99 HIS A N 1
ATOM 779 C CA . HIS A 1 99 ? 6.482 4.986 -4.985 1.00 95.00 99 HIS A CA 1
ATOM 780 C C . HIS A 1 99 ? 5.759 4.103 -6.007 1.00 95.00 99 HIS A C 1
ATOM 782 O O . HIS A 1 99 ? 5.904 2.881 -5.983 1.00 95.00 99 HIS A O 1
ATOM 788 N N . PHE A 1 100 ? 5.018 4.713 -6.932 1.00 95.25 100 PHE A N 1
ATOM 789 C CA . PHE A 1 100 ? 4.265 4.019 -7.973 1.00 95.25 100 PHE A CA 1
ATOM 790 C C . PHE A 1 100 ? 5.176 3.194 -8.886 1.00 95.25 100 PHE A C 1
ATOM 792 O O . PHE A 1 100 ? 4.973 1.992 -9.054 1.00 95.25 100 PHE A O 1
ATOM 799 N N . PHE A 1 101 ? 6.213 3.811 -9.454 1.00 95.31 101 PHE A N 1
ATOM 800 C CA . PHE A 1 101 ? 7.108 3.126 -10.382 1.00 95.31 101 PHE A CA 1
ATOM 801 C C . PHE A 1 101 ? 7.983 2.087 -9.680 1.00 95.31 101 PHE A C 1
ATOM 803 O O . PHE A 1 101 ? 8.177 1.001 -10.229 1.00 95.31 101 PHE A O 1
ATOM 810 N N . ASN A 1 102 ? 8.435 2.356 -8.450 1.00 95.81 102 ASN A N 1
ATOM 811 C CA . ASN A 1 102 ? 9.100 1.342 -7.632 1.00 95.81 102 ASN A CA 1
ATOM 812 C C . ASN A 1 102 ? 8.163 0.159 -7.351 1.00 95.81 102 ASN A C 1
ATOM 814 O O . ASN A 1 102 ? 8.582 -0.987 -7.486 1.00 95.81 102 ASN A O 1
ATOM 818 N N . SER A 1 103 ? 6.883 0.404 -7.059 1.00 95.62 103 SER A N 1
ATOM 819 C CA . SER A 1 103 ? 5.884 -0.657 -6.867 1.00 95.62 103 SER A CA 1
ATOM 820 C C . SER A 1 103 ? 5.657 -1.482 -8.136 1.00 95.62 103 SER A C 1
ATOM 822 O O . SER A 1 103 ? 5.636 -2.707 -8.067 1.00 95.62 103 SER A O 1
ATOM 824 N N . VAL A 1 104 ? 5.575 -0.839 -9.306 1.00 95.00 104 VAL A N 1
ATOM 825 C CA . VAL A 1 104 ? 5.431 -1.523 -10.603 1.00 95.00 104 VAL A CA 1
ATOM 826 C C . VAL A 1 104 ? 6.636 -2.415 -10.914 1.00 95.00 104 VAL A C 1
ATOM 828 O O . VAL A 1 104 ? 6.464 -3.554 -11.342 1.00 95.00 104 VAL A O 1
ATOM 831 N N . VAL A 1 105 ? 7.856 -1.906 -10.729 1.00 95.69 105 VAL A N 1
ATOM 832 C CA . VAL A 1 105 ? 9.083 -2.602 -11.151 1.00 95.69 105 VAL A CA 1
ATOM 833 C C . VAL A 1 105 ? 9.525 -3.651 -10.139 1.00 95.69 105 VAL A C 1
ATOM 835 O O . VAL A 1 105 ? 9.924 -4.753 -10.514 1.00 95.69 105 VAL A O 1
ATOM 838 N N . TYR A 1 106 ? 9.470 -3.316 -8.855 1.00 94.38 106 TYR A N 1
ATOM 839 C CA . TYR A 1 106 ? 9.963 -4.170 -7.782 1.00 94.38 106 TYR A CA 1
ATOM 840 C C . TYR A 1 106 ? 8.867 -5.022 -7.127 1.00 94.38 106 TYR A C 1
ATOM 842 O O . TYR A 1 106 ? 9.160 -5.950 -6.365 1.00 94.38 106 TYR A O 1
ATOM 850 N N . GLY A 1 107 ? 7.603 -4.742 -7.443 1.00 92.62 107 GLY A N 1
ATOM 851 C CA . GLY A 1 107 ? 6.450 -5.538 -7.052 1.00 92.62 107 GLY A CA 1
ATOM 852 C C . GLY A 1 107 ? 6.170 -5.531 -5.550 1.00 92.62 107 GLY A C 1
ATOM 853 O O . GLY A 1 107 ? 6.619 -4.680 -4.780 1.00 92.62 107 GLY A O 1
ATOM 854 N N . PHE A 1 108 ? 5.431 -6.549 -5.106 1.00 90.69 108 PHE A N 1
ATOM 855 C CA . PHE A 1 108 ? 4.987 -6.671 -3.716 1.00 90.69 108 PHE A CA 1
ATOM 856 C C . PHE A 1 108 ? 6.117 -6.777 -2.678 1.00 90.69 108 PHE A C 1
ATOM 858 O O . PHE A 1 108 ? 5.848 -6.559 -1.501 1.00 90.69 108 PHE A O 1
ATOM 865 N N . GLU A 1 109 ? 7.359 -7.106 -3.059 1.00 89.94 109 GLU A N 1
ATOM 866 C CA . GLU A 1 109 ? 8.483 -7.084 -2.107 1.00 89.94 109 GLU A CA 1
ATOM 867 C C . GLU A 1 109 ? 8.823 -5.645 -1.686 1.00 89.94 109 GLU A C 1
ATOM 869 O O . GLU A 1 109 ? 9.021 -5.389 -0.498 1.00 89.94 109 GLU A O 1
ATOM 874 N N . TYR A 1 110 ? 8.831 -4.702 -2.634 1.00 93.19 110 TYR A N 1
ATOM 875 C CA . TYR A 1 110 ? 8.998 -3.278 -2.336 1.00 93.19 110 TYR A CA 1
ATOM 876 C C . TYR A 1 110 ? 7.826 -2.743 -1.514 1.00 93.19 110 TYR A C 1
ATOM 878 O O . TYR A 1 110 ? 8.037 -2.120 -0.477 1.00 93.19 110 TYR A O 1
ATOM 886 N N . ILE A 1 111 ? 6.594 -3.058 -1.928 1.00 92.94 111 ILE A N 1
ATOM 887 C CA . ILE A 1 111 ? 5.375 -2.631 -1.226 1.00 92.94 111 ILE A CA 1
ATOM 888 C C . ILE A 1 111 ? 5.387 -3.129 0.224 1.00 92.94 111 ILE A C 1
ATOM 890 O O . ILE A 1 111 ? 5.125 -2.355 1.141 1.00 92.94 111 ILE A O 1
ATOM 894 N N . TYR A 1 112 ? 5.744 -4.399 0.447 1.00 91.44 112 TYR A N 1
ATOM 895 C CA . TYR A 1 112 ? 5.856 -4.963 1.789 1.00 91.44 112 TYR A CA 1
ATOM 896 C C . TYR A 1 112 ? 6.797 -4.130 2.668 1.00 91.44 112 TYR A C 1
ATOM 898 O O . TYR A 1 112 ? 6.389 -3.685 3.738 1.00 91.44 112 TYR A O 1
ATOM 906 N N . LYS A 1 113 ? 8.024 -3.865 2.197 1.00 89.69 113 LYS A N 1
ATOM 907 C CA . LYS A 1 113 ? 9.013 -3.063 2.934 1.00 89.69 113 LYS A CA 1
ATOM 908 C C . LYS A 1 113 ? 8.551 -1.620 3.144 1.00 89.69 113 LYS A C 1
ATOM 910 O O . LYS A 1 113 ? 8.822 -1.031 4.181 1.00 89.69 113 LYS A O 1
ATOM 915 N N . PHE A 1 114 ? 7.860 -1.035 2.164 1.00 92.00 114 PHE A N 1
ATOM 916 C CA . PHE A 1 114 ? 7.348 0.327 2.283 1.00 92.00 114 PHE A CA 1
ATOM 917 C C . PHE A 1 114 ? 6.287 0.437 3.383 1.00 92.00 114 PHE A C 1
ATOM 919 O O . PHE A 1 114 ? 6.229 1.460 4.057 1.00 92.00 114 PHE A O 1
ATOM 926 N N . TYR A 1 115 ? 5.453 -0.587 3.584 1.00 92.44 115 TYR A N 1
ATOM 927 C CA . TYR A 1 115 ? 4.350 -0.545 4.549 1.00 92.44 115 TYR A CA 1
ATOM 928 C C . TYR A 1 115 ? 4.622 -1.271 5.879 1.00 92.44 115 TYR A C 1
ATOM 930 O O . TYR A 1 115 ? 3.858 -1.069 6.822 1.00 92.44 115 TYR A O 1
ATOM 938 N N . GLU A 1 116 ? 5.687 -2.072 6.012 1.00 88.06 116 GLU A N 1
ATOM 939 C CA . GLU A 1 116 ? 5.932 -2.900 7.211 1.00 88.06 116 GLU A CA 1
ATOM 940 C C . GLU A 1 116 ? 6.045 -2.104 8.523 1.00 88.06 116 GLU A C 1
ATOM 942 O O . GLU A 1 116 ? 5.658 -2.602 9.574 1.00 88.06 116 GLU A O 1
ATOM 947 N N . ASP A 1 117 ? 6.519 -0.857 8.475 1.00 88.69 117 ASP A N 1
ATOM 948 C CA . ASP A 1 117 ? 6.630 0.037 9.636 1.00 88.69 117 ASP A CA 1
ATOM 949 C C . ASP A 1 117 ? 5.397 0.945 9.836 1.00 88.69 117 ASP A C 1
ATOM 951 O O . ASP A 1 117 ? 5.319 1.730 10.795 1.00 88.69 117 ASP A O 1
ATOM 955 N N . LYS A 1 118 ? 4.436 0.865 8.910 1.00 92.75 118 LYS A N 1
ATOM 956 C CA . LYS A 1 118 ? 3.192 1.648 8.889 1.00 92.75 118 LYS A CA 1
ATOM 957 C C . LYS A 1 118 ? 2.003 0.830 9.351 1.00 92.75 118 LYS A C 1
ATOM 959 O O . LYS A 1 118 ? 1.077 1.422 9.895 1.00 92.75 118 LYS A O 1
ATOM 964 N N . VAL A 1 119 ? 2.030 -0.487 9.172 1.00 91.50 119 VAL A N 1
ATOM 965 C CA . VAL A 1 119 ? 1.028 -1.402 9.725 1.00 91.50 119 VAL A CA 1
ATOM 966 C C . VAL A 1 119 ? 1.463 -1.816 11.125 1.00 91.50 119 VAL A C 1
ATOM 968 O O . VAL A 1 119 ? 2.593 -2.243 11.327 1.00 91.50 119 VAL A O 1
ATOM 971 N N . ILE A 1 120 ? 0.577 -1.668 12.103 1.00 90.00 120 ILE A N 1
ATOM 972 C CA . ILE A 1 120 ? 0.847 -1.945 13.516 1.00 90.00 120 ILE A CA 1
ATOM 973 C C . ILE A 1 120 ? -0.336 -2.713 14.127 1.00 90.00 120 ILE A C 1
ATOM 975 O O . ILE A 1 120 ? -1.469 -2.585 13.652 1.00 90.00 120 ILE A O 1
ATOM 979 N N . PRO A 1 121 ? -0.117 -3.525 15.171 1.00 90.38 121 PRO A N 1
ATOM 980 C CA . PRO A 1 121 ? -1.208 -4.249 15.803 1.00 90.38 121 PRO A CA 1
ATOM 981 C C . PRO A 1 121 ? -2.056 -3.304 16.660 1.00 90.38 121 PRO A C 1
ATOM 983 O O . PRO A 1 121 ? -1.567 -2.311 17.197 1.00 90.38 121 PRO A O 1
ATOM 986 N N . ILE A 1 122 ? -3.321 -3.661 16.844 1.00 90.44 122 ILE A N 1
ATOM 987 C CA . ILE A 1 122 ? -4.213 -3.069 17.844 1.00 90.44 122 ILE A CA 1
ATOM 988 C C . ILE A 1 122 ? -4.717 -4.189 18.747 1.00 90.44 122 ILE A C 1
ATOM 990 O O . ILE A 1 122 ? -5.047 -5.276 18.274 1.00 90.44 122 ILE A O 1
ATOM 994 N N . ILE A 1 123 ? -4.714 -3.957 20.057 1.00 90.62 123 ILE A N 1
ATOM 995 C CA . ILE A 1 123 ? -5.056 -4.979 21.045 1.00 90.62 123 ILE A CA 1
ATOM 996 C C . ILE A 1 123 ? -6.194 -4.456 21.904 1.00 90.62 123 ILE A C 1
ATOM 998 O O . ILE A 1 123 ? -6.004 -3.510 22.668 1.00 90.62 123 ILE A O 1
ATOM 1002 N N . ALA A 1 124 ? -7.351 -5.092 21.780 1.00 90.69 124 ALA A N 1
ATOM 1003 C CA . ALA A 1 124 ? -8.527 -4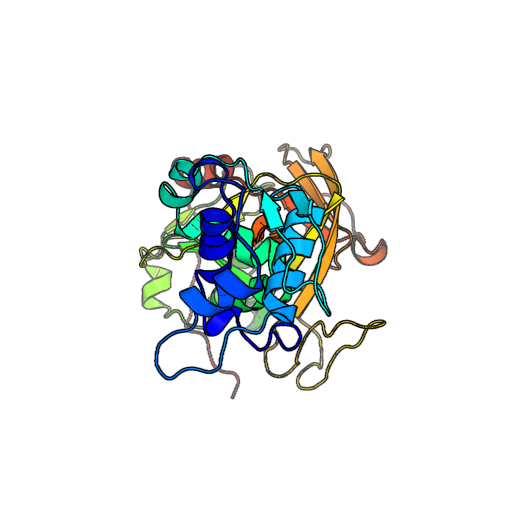.849 22.597 1.00 90.69 124 ALA A CA 1
ATOM 1004 C C . ALA A 1 124 ? -8.582 -5.881 23.732 1.00 90.69 124 ALA A C 1
ATOM 1006 O O . ALA A 1 124 ? -8.412 -7.074 23.494 1.00 90.69 124 ALA A O 1
ATOM 1007 N N . TYR A 1 125 ? -8.818 -5.453 24.969 1.00 89.56 125 TYR A N 1
ATOM 1008 C CA . TYR A 1 125 ? -8.949 -6.342 26.124 1.00 89.56 125 TYR A CA 1
ATOM 1009 C C . TYR A 1 125 ? -10.415 -6.474 26.517 1.00 89.56 125 TYR A C 1
ATOM 1011 O O . TYR A 1 125 ? -11.101 -5.474 26.729 1.00 89.56 125 TYR A O 1
ATOM 1019 N N . LYS A 1 126 ? -10.898 -7.711 26.641 1.00 88.12 126 LYS A N 1
ATOM 1020 C CA . LYS A 1 126 ? -12.237 -8.004 27.173 1.00 88.12 126 LYS A CA 1
ATOM 1021 C C . LYS A 1 126 ? -12.313 -7.726 28.679 1.00 88.12 126 LYS A C 1
ATOM 1023 O O . LYS A 1 126 ? -11.302 -7.476 29.334 1.00 88.12 126 LYS A O 1
ATOM 1028 N N . GLU A 1 127 ? -13.514 -7.802 29.255 1.00 86.38 127 GLU A N 1
ATOM 1029 C CA . GLU A 1 127 ? -13.711 -7.608 30.702 1.00 86.38 127 GLU A CA 1
ATOM 1030 C C . GLU A 1 127 ? -12.902 -8.579 31.573 1.00 86.38 127 GLU A C 1
ATOM 1032 O O . GLU A 1 127 ? -12.448 -8.198 32.651 1.00 86.38 127 GLU A O 1
ATOM 1037 N N . ASP A 1 128 ? -12.696 -9.806 31.090 1.00 86.44 128 ASP A N 1
ATOM 1038 C CA . ASP A 1 128 ? -11.907 -10.857 31.741 1.00 86.44 128 ASP A CA 1
ATOM 1039 C C . ASP A 1 128 ? -10.385 -10.698 31.537 1.00 86.44 128 ASP A C 1
ATOM 1041 O O . ASP A 1 128 ? -9.604 -11.502 32.045 1.00 86.44 128 ASP A O 1
ATOM 1045 N N . GLY A 1 129 ? -9.954 -9.661 30.809 1.00 81.31 129 GLY A N 1
ATOM 1046 C CA . GLY A 1 129 ? -8.557 -9.402 30.465 1.00 81.31 129 GLY A CA 1
ATOM 1047 C C . GLY A 1 129 ? -8.042 -10.187 29.255 1.00 81.31 129 GLY A C 1
ATOM 1048 O O . GLY A 1 129 ? -6.868 -10.047 28.906 1.00 81.31 129 GLY A O 1
ATOM 1049 N N . THR A 1 130 ? -8.880 -10.988 28.591 1.00 84.12 130 THR A N 1
ATOM 1050 C CA . THR A 1 130 ? -8.486 -11.737 27.392 1.00 84.12 130 THR A CA 1
ATOM 1051 C C . THR A 1 130 ? -8.191 -10.771 26.234 1.00 84.12 130 THR A C 1
ATOM 1053 O O . THR A 1 130 ? -9.063 -9.968 25.885 1.00 84.12 130 THR A O 1
ATOM 1056 N N . PRO A 1 131 ? -6.999 -10.839 25.604 1.00 84.31 131 PRO A N 1
ATOM 1057 C CA . PRO A 1 131 ? -6.658 -9.973 24.483 1.00 84.31 131 PRO A CA 1
ATOM 1058 C C . PRO A 1 131 ? -7.274 -10.471 23.170 1.00 84.31 131 PRO A C 1
ATOM 1060 O O . PRO A 1 131 ? -7.157 -11.642 22.800 1.00 84.31 131 PRO A O 1
ATOM 1063 N N . MET A 1 132 ? -7.863 -9.546 22.424 1.00 85.00 132 MET A N 1
ATOM 1064 C CA . MET A 1 132 ? -8.226 -9.664 21.018 1.00 85.00 132 MET A CA 1
ATOM 1065 C C . MET A 1 132 ? -7.258 -8.820 20.200 1.00 85.00 132 MET A C 1
ATOM 1067 O O . MET A 1 132 ? -6.954 -7.687 20.563 1.00 85.00 132 MET A O 1
ATOM 1071 N N . ILE A 1 133 ? -6.758 -9.380 19.105 1.00 84.81 133 ILE A N 1
ATOM 1072 C CA . ILE A 1 133 ? -5.819 -8.692 18.221 1.00 84.81 133 ILE A CA 1
ATOM 1073 C C . ILE A 1 133 ? -6.578 -8.290 16.963 1.00 84.81 133 ILE A C 1
ATOM 1075 O O . ILE A 1 133 ? -7.347 -9.088 16.430 1.00 84.81 133 ILE A O 1
ATOM 1079 N N . GLY A 1 134 ? -6.327 -7.069 16.511 1.00 88.31 134 GLY A N 1
ATOM 1080 C CA . GLY A 1 134 ? -6.624 -6.558 15.184 1.00 88.31 134 GLY A CA 1
ATOM 1081 C C . GLY A 1 134 ? -5.379 -5.906 14.584 1.00 88.31 134 GLY A C 1
ATOM 1082 O O . GLY A 1 134 ? -4.281 -5.940 15.149 1.00 88.31 134 GLY A O 1
ATOM 1083 N N . SER A 1 135 ? -5.570 -5.253 13.451 1.00 90.75 135 SER A N 1
ATOM 1084 C CA . SER A 1 135 ? -4.557 -4.485 12.740 1.00 90.75 135 SER A CA 1
ATOM 1085 C C . SER A 1 135 ? -5.000 -3.044 12.579 1.00 90.75 135 SER A C 1
ATOM 1087 O O . SER A 1 135 ? -6.183 -2.740 12.537 1.00 90.75 135 SER A O 1
ATOM 1089 N N . CYS A 1 136 ? -4.039 -2.145 12.465 1.00 93.69 136 CYS A N 1
ATOM 1090 C CA . CYS A 1 136 ? -4.283 -0.774 12.061 1.00 93.69 136 CYS A CA 1
ATOM 1091 C C . CYS A 1 136 ? -3.081 -0.265 11.267 1.00 93.69 136 CYS A C 1
ATOM 1093 O O . CYS A 1 136 ? -2.022 -0.898 11.250 1.00 93.69 136 CYS A O 1
ATOM 1095 N N . PHE A 1 137 ? -3.227 0.857 10.574 1.00 93.75 137 PHE A N 1
ATOM 1096 C CA . PHE A 1 137 ? -2.125 1.438 9.817 1.00 93.75 137 PHE A CA 1
ATOM 1097 C C . PHE A 1 137 ? -2.084 2.954 9.929 1.00 93.75 137 PHE A C 1
ATOM 1099 O O . PHE A 1 137 ? -3.104 3.626 10.069 1.00 93.75 137 PHE A O 1
ATOM 1106 N N . LYS A 1 138 ? -0.871 3.498 9.874 1.00 93.69 138 LYS A N 1
ATOM 1107 C CA . LYS A 1 138 ? -0.624 4.938 9.905 1.00 93.69 138 LYS A CA 1
ATOM 1108 C C . LYS A 1 138 ? -1.152 5.572 8.621 1.00 93.69 138 LYS A C 1
ATOM 1110 O O . LYS A 1 138 ? -0.848 5.106 7.525 1.00 93.69 138 LYS A O 1
ATOM 1115 N N . PHE A 1 139 ? -1.920 6.644 8.765 1.00 91.00 139 PHE A N 1
ATOM 1116 C CA . PHE A 1 139 ? -2.579 7.324 7.659 1.00 91.00 139 PHE A CA 1
ATOM 1117 C C . PHE A 1 139 ? -2.598 8.830 7.913 1.00 91.00 139 PHE A C 1
ATOM 1119 O O . PHE A 1 139 ? -3.214 9.288 8.876 1.00 91.00 139 PHE A O 1
ATOM 1126 N N . HIS A 1 140 ? -1.910 9.604 7.069 1.00 87.19 140 HIS A N 1
ATOM 1127 C CA . HIS A 1 140 ? -1.684 11.035 7.291 1.00 87.19 140 HIS A CA 1
ATOM 1128 C C . HIS A 1 140 ? -1.204 11.313 8.727 1.00 87.19 140 HIS A C 1
ATOM 1130 O O . HIS A 1 140 ? -0.155 10.808 9.124 1.00 87.19 140 HIS A O 1
ATOM 1136 N N . ASN A 1 141 ? -1.957 12.103 9.496 1.00 89.75 141 ASN A N 1
ATOM 1137 C CA . ASN A 1 141 ? -1.618 12.517 10.860 1.00 89.75 141 ASN A CA 1
ATOM 1138 C C . ASN A 1 141 ? -2.156 11.545 11.928 1.00 89.75 141 ASN A C 1
ATOM 1140 O O . ASN A 1 141 ? -2.084 11.842 13.125 1.00 89.75 141 ASN A O 1
ATOM 1144 N N . GLY A 1 142 ? -2.733 10.422 11.496 1.00 93.62 142 GLY A N 1
ATOM 1145 C CA . GLY A 1 142 ? -3.541 9.525 12.305 1.00 93.62 142 GLY A CA 1
ATOM 1146 C C . GLY A 1 142 ? -3.270 8.044 12.062 1.00 93.62 142 GLY A C 1
ATOM 1147 O O . GLY A 1 142 ? -2.271 7.642 11.459 1.00 93.62 142 GLY A O 1
ATOM 1148 N N . ILE A 1 143 ? -4.197 7.230 12.555 1.00 95.19 143 ILE A N 1
ATOM 1149 C CA . ILE A 1 143 ? -4.219 5.776 12.403 1.00 95.19 143 ILE A CA 1
ATOM 1150 C C . ILE A 1 143 ? -5.606 5.376 11.902 1.00 95.19 143 ILE A C 1
ATOM 1152 O O . ILE A 1 143 ? -6.610 5.865 12.413 1.00 95.19 143 ILE A O 1
ATOM 1156 N N . VAL A 1 144 ? -5.667 4.482 10.922 1.00 95.62 144 VAL A N 1
ATOM 1157 C CA . VAL A 1 144 ? -6.909 3.883 10.425 1.00 95.62 144 VAL A CA 1
ATOM 1158 C C . VAL A 1 144 ? -7.000 2.438 10.897 1.00 95.62 144 VAL A C 1
ATOM 1160 O O . VAL A 1 144 ? -5.999 1.722 10.914 1.00 95.62 144 VAL A O 1
ATOM 1163 N N . THR A 1 145 ? -8.197 2.022 11.301 1.00 95.44 145 THR A N 1
ATOM 1164 C CA . THR A 1 145 ? -8.504 0.658 11.744 1.00 95.44 145 THR A CA 1
ATOM 1165 C C . THR A 1 145 ? -9.968 0.311 11.464 1.00 95.44 145 THR A C 1
ATOM 1167 O O . THR A 1 145 ? -10.753 1.178 11.068 1.00 95.44 145 THR A O 1
ATOM 1170 N N . ALA A 1 146 ? -10.346 -0.946 11.693 1.00 92.94 146 ALA A N 1
ATOM 1171 C CA . ALA A 1 146 ? -11.744 -1.344 11.742 1.00 92.94 146 ALA A CA 1
ATOM 1172 C C . ALA A 1 146 ? -12.389 -0.793 13.020 1.00 92.94 146 ALA A C 1
ATOM 1174 O O . ALA A 1 146 ? -11.784 -0.818 14.097 1.00 92.94 146 ALA A O 1
ATOM 1175 N N . ARG A 1 147 ? -13.618 -0.283 12.923 1.00 93.50 147 ARG A N 1
ATOM 1176 C CA . ARG A 1 147 ? -14.296 0.354 14.063 1.00 93.50 147 ARG A CA 1
ATOM 1177 C C . ARG A 1 147 ? -14.533 -0.641 15.205 1.00 93.50 147 ARG A C 1
ATOM 1179 O O . ARG A 1 147 ? -14.279 -0.287 16.356 1.00 93.50 147 ARG A O 1
ATOM 1186 N N . HIS A 1 148 ? -14.916 -1.883 14.918 1.00 90.62 148 HIS A N 1
ATOM 1187 C CA . HIS A 1 148 ? -15.103 -2.903 15.960 1.00 90.62 148 HIS A CA 1
ATOM 1188 C C . HIS A 1 148 ? -13.818 -3.228 16.743 1.00 90.62 148 HIS A C 1
ATOM 1190 O O . HIS A 1 148 ? -13.890 -3.552 17.926 1.00 90.62 148 HIS A O 1
ATOM 1196 N N . CYS A 1 149 ? -12.624 -3.045 16.156 1.00 91.00 149 CYS A N 1
ATOM 1197 C CA . CYS A 1 149 ? -11.361 -3.206 16.891 1.00 91.00 149 CYS A CA 1
ATOM 1198 C C . CYS A 1 149 ? -11.207 -2.208 18.053 1.00 91.00 149 CYS A C 1
ATOM 1200 O O . CYS A 1 149 ? -10.352 -2.410 18.915 1.00 91.00 149 CYS A O 1
ATOM 1202 N N . LEU A 1 150 ? -12.006 -1.136 18.071 1.00 93.12 150 LEU A N 1
ATOM 1203 C CA . LEU A 1 150 ? -12.062 -0.160 19.155 1.00 93.12 150 LEU A CA 1
ATOM 1204 C C . LEU A 1 150 ? -13.256 -0.362 20.095 1.00 93.12 150 LEU A C 1
ATOM 1206 O O . LEU A 1 150 ? -13.146 -0.031 21.272 1.00 93.12 150 LEU A O 1
ATOM 1210 N N . GLU A 1 151 ? -14.382 -0.867 19.587 1.00 91.12 151 GLU A N 1
ATOM 1211 C CA . GLU A 1 151 ? -15.647 -0.958 20.332 1.00 91.12 151 GLU A CA 1
ATOM 1212 C C . GLU A 1 151 ? -15.817 -2.275 21.104 1.00 91.12 151 GLU A C 1
ATOM 1214 O O . GLU A 1 151 ? -16.451 -2.284 22.157 1.00 91.12 151 GLU A O 1
ATOM 1219 N N . ASP A 1 152 ? -15.244 -3.380 20.619 1.00 86.31 152 ASP A N 1
ATOM 1220 C CA . ASP A 1 152 ? -15.490 -4.715 21.188 1.00 86.31 152 ASP A CA 1
ATOM 1221 C C . ASP A 1 152 ? -14.718 -4.975 22.497 1.00 86.31 152 ASP A C 1
ATOM 1223 O O . ASP A 1 152 ? -14.974 -5.950 23.211 1.00 86.31 152 ASP A O 1
ATOM 1227 N N . GLY A 1 153 ? -13.742 -4.119 22.814 1.00 86.19 153 GLY A N 1
ATOM 1228 C CA . GLY A 1 153 ? -12.916 -4.200 24.016 1.00 86.19 153 GLY A CA 1
ATOM 1229 C C . GLY A 1 153 ? -13.359 -3.241 25.117 1.00 86.19 153 GLY A C 1
ATOM 1230 O O . GLY A 1 153 ? -13.807 -2.129 24.862 1.00 86.19 153 GLY A O 1
ATOM 1231 N N . ARG A 1 154 ? -13.124 -3.632 26.374 1.00 91.75 154 ARG A N 1
ATOM 1232 C CA . ARG A 1 154 ? -13.202 -2.727 27.530 1.00 91.75 154 ARG A CA 1
ATOM 1233 C C . ARG A 1 154 ? -12.101 -1.668 27.485 1.00 91.75 154 ARG A C 1
ATOM 1235 O O . ARG A 1 154 ? -12.321 -0.533 27.906 1.00 91.75 154 ARG A O 1
ATOM 1242 N N . SER A 1 155 ? -10.905 -2.059 27.054 1.00 93.06 155 SER A N 1
ATOM 1243 C CA . SER A 1 155 ? -9.767 -1.164 26.867 1.00 93.06 155 SER A CA 1
ATOM 1244 C C . SER A 1 155 ? -8.981 -1.528 25.615 1.00 93.06 155 SER A C 1
ATOM 1246 O O . SER A 1 155 ? -9.028 -2.666 25.150 1.00 93.06 155 SER A O 1
ATOM 1248 N N . VAL A 1 156 ? -8.253 -0.558 25.066 1.00 94.88 156 VAL A N 1
ATOM 1249 C CA . VAL A 1 156 ? -7.469 -0.719 23.838 1.00 94.88 156 VAL A CA 1
ATOM 1250 C C . VAL A 1 156 ? -6.032 -0.267 24.065 1.00 94.88 156 VAL A C 1
ATOM 1252 O O . VAL A 1 156 ? -5.778 0.757 24.693 1.00 94.88 156 VAL A O 1
ATOM 1255 N N . SER A 1 157 ? -5.076 -0.998 23.503 1.00 93.12 157 SER A N 1
ATOM 1256 C CA . SER A 1 157 ? -3.675 -0.585 23.421 1.00 93.12 157 SER A CA 1
ATOM 1257 C C . SER A 1 157 ? -3.158 -0.705 21.990 1.00 93.12 157 SER A C 1
ATOM 1259 O O . SER A 1 157 ? -3.526 -1.626 21.261 1.00 93.12 157 SER A O 1
ATOM 1261 N N . ILE A 1 158 ? -2.295 0.230 21.591 1.00 93.19 158 ILE A N 1
ATOM 1262 C CA . ILE A 1 158 ? -1.634 0.234 20.281 1.00 93.19 158 ILE A CA 1
ATOM 1263 C C . ILE A 1 158 ? -0.122 0.309 20.532 1.00 93.19 158 ILE A C 1
ATOM 1265 O O . ILE A 1 158 ? 0.361 1.348 20.993 1.00 93.19 158 ILE A O 1
ATOM 1269 N N . PRO A 1 159 ? 0.645 -0.770 20.282 1.00 88.44 159 PRO A N 1
ATOM 1270 C CA . PRO A 1 159 ? 2.092 -0.764 20.467 1.00 88.44 159 PRO A CA 1
ATOM 1271 C C . PRO A 1 159 ? 2.777 0.381 19.713 1.00 88.44 159 PRO A C 1
ATOM 1273 O O . PRO A 1 159 ? 2.442 0.692 18.572 1.00 88.44 159 PRO A O 1
ATOM 1276 N N . GLY A 1 160 ? 3.743 1.022 20.376 1.00 87.69 160 GLY A N 1
ATOM 1277 C CA . GLY A 1 160 ? 4.416 2.225 19.873 1.00 87.69 160 GLY A CA 1
ATOM 1278 C C . GLY A 1 160 ? 3.740 3.548 20.253 1.00 87.69 160 GLY A C 1
ATOM 1279 O O . GLY A 1 160 ? 4.341 4.601 20.050 1.00 87.69 160 GLY A O 1
ATOM 1280 N N . TYR A 1 161 ? 2.548 3.516 20.858 1.00 92.06 161 TYR A N 1
ATOM 1281 C CA . TYR A 1 161 ? 1.833 4.706 21.321 1.00 92.06 161 TYR A CA 1
ATOM 1282 C C . TYR A 1 161 ? 1.521 4.604 22.814 1.00 92.06 161 TYR A C 1
ATOM 1284 O O . TYR A 1 161 ? 1.097 3.563 23.313 1.00 92.06 161 TYR A O 1
ATOM 1292 N N . SER A 1 162 ? 1.740 5.697 23.548 1.00 92.56 162 SER A N 1
ATOM 1293 C CA . SER A 1 162 ? 1.405 5.752 24.970 1.00 92.56 162 SER A CA 1
ATOM 1294 C C . SER A 1 162 ? -0.081 6.033 25.175 1.00 92.56 162 SER A C 1
ATOM 1296 O O . SER A 1 162 ? -0.726 6.708 24.368 1.00 92.56 162 SER A O 1
ATOM 1298 N N . GLN A 1 163 ? -0.609 5.590 26.316 1.00 93.88 163 GLN A N 1
ATOM 1299 C CA . GLN A 1 163 ? -1.963 5.915 26.757 1.00 93.88 163 GLN A CA 1
ATOM 1300 C C . GLN A 1 163 ? -2.214 7.427 26.757 1.00 93.88 163 GLN A C 1
ATOM 1302 O O . GLN A 1 163 ? -3.303 7.860 26.395 1.00 93.88 163 GLN A O 1
ATOM 1307 N N . GLU A 1 164 ? -1.227 8.239 27.146 1.00 92.38 164 GLU A N 1
ATOM 1308 C CA . GLU A 1 164 ? -1.377 9.695 27.208 1.00 92.38 164 GLU A CA 1
ATOM 1309 C C . GLU A 1 164 ? -1.634 10.305 25.825 1.00 92.38 164 GLU A C 1
ATOM 1311 O O . GLU A 1 164 ? -2.485 11.184 25.688 1.00 92.38 164 GLU A O 1
ATOM 1316 N N . VAL A 1 165 ? -0.915 9.831 24.803 1.00 92.44 165 VAL A N 1
ATOM 1317 C CA . VAL A 1 165 ? -1.091 10.291 23.420 1.00 92.44 165 VAL A CA 1
ATOM 1318 C C . VAL A 1 165 ? -2.459 9.861 22.900 1.00 92.44 165 VAL A C 1
ATOM 1320 O O . VAL A 1 165 ? -3.207 10.693 22.394 1.00 92.44 165 VAL A O 1
ATOM 1323 N N . LEU A 1 166 ? -2.814 8.585 23.072 1.00 93.88 166 LEU A N 1
ATOM 1324 C CA . LEU A 1 166 ? -4.069 8.036 22.554 1.00 93.88 166 LEU A CA 1
ATOM 1325 C C . LEU A 1 166 ? -5.303 8.617 23.259 1.00 93.88 166 LEU A C 1
ATOM 1327 O O . LEU A 1 166 ? -6.295 8.912 22.607 1.00 93.88 166 LEU A O 1
ATOM 1331 N N . SER A 1 167 ? -5.232 8.878 24.567 1.00 92.88 167 SER A N 1
ATOM 1332 C CA . SER A 1 167 ? -6.351 9.460 25.332 1.00 92.88 167 SER A CA 1
ATOM 1333 C C . SER A 1 167 ? -6.651 10.919 24.966 1.00 92.88 167 SER A C 1
ATOM 1335 O O . SER A 1 167 ? -7.707 11.434 25.317 1.00 92.88 167 SER A O 1
ATOM 1337 N N . LYS A 1 168 ? -5.720 11.607 24.292 1.00 93.88 168 LYS A N 1
ATOM 1338 C CA . LYS A 1 168 ? -5.915 12.966 23.757 1.00 93.88 168 LYS A CA 1
ATOM 1339 C C . LYS A 1 168 ? -6.392 12.958 22.300 1.00 93.88 168 LYS A C 1
ATOM 1341 O O . LYS A 1 168 ? -6.714 14.023 21.771 1.00 93.88 168 LYS A O 1
ATOM 1346 N N . ALA A 1 169 ? -6.392 11.795 21.651 1.00 94.81 169 ALA A N 1
ATOM 1347 C CA . ALA A 1 169 ? -6.758 11.651 20.253 1.00 94.81 169 ALA A CA 1
ATOM 1348 C C . ALA A 1 169 ? -8.262 11.845 20.045 1.00 94.81 169 ALA A C 1
ATOM 1350 O O . ALA A 1 169 ? -9.072 11.576 20.932 1.00 94.81 169 ALA A O 1
ATOM 1351 N N . LYS A 1 170 ? -8.641 12.281 18.843 1.00 95.31 170 LYS A N 1
ATOM 1352 C CA . LYS A 1 170 ? -10.044 12.284 18.412 1.00 95.31 170 LYS A CA 1
ATOM 1353 C C . LYS A 1 170 ? -10.287 11.089 17.514 1.00 95.31 170 LYS A C 1
ATOM 1355 O O . LYS A 1 170 ? -9.551 10.888 16.555 1.00 95.31 170 LYS A O 1
ATOM 1360 N N . ILE A 1 171 ? -11.321 10.314 17.810 1.00 96.50 171 ILE A N 1
ATOM 1361 C CA . ILE A 1 171 ? -11.651 9.113 17.047 1.00 96.50 171 ILE A CA 1
ATOM 1362 C C . ILE A 1 171 ? -12.885 9.415 16.222 1.00 96.50 171 ILE A C 1
ATOM 1364 O O . ILE A 1 171 ? -13.959 9.597 16.783 1.00 96.50 171 ILE A O 1
ATOM 1368 N N . TYR A 1 172 ? -12.720 9.488 14.908 1.00 96.12 172 TYR A N 1
ATOM 1369 C CA . TYR A 1 172 ? -13.792 9.745 13.959 1.00 96.12 172 TYR A CA 1
ATOM 1370 C C . TYR A 1 172 ? -14.272 8.428 13.354 1.00 96.12 172 TYR A C 1
ATOM 1372 O O . TYR A 1 172 ? -13.463 7.618 12.900 1.00 96.12 172 TYR A O 1
ATOM 1380 N N . VAL A 1 173 ? -15.586 8.226 13.329 1.00 94.62 173 VAL A N 1
ATOM 1381 C CA . VAL A 1 173 ? -16.232 7.073 12.688 1.00 94.62 173 VAL A CA 1
ATOM 1382 C C . VAL A 1 173 ? -17.408 7.556 11.849 1.00 94.62 173 VAL A C 1
ATOM 1384 O O . VAL A 1 173 ? -17.934 8.647 12.078 1.00 94.62 173 VAL A O 1
ATOM 1387 N N . SER A 1 174 ? -17.850 6.752 10.883 1.00 89.88 174 SER A N 1
ATOM 1388 C CA . SER A 1 174 ? -19.064 7.094 10.140 1.00 89.88 174 SER A CA 1
ATOM 1389 C C . SER A 1 174 ? -20.305 7.011 11.033 1.00 89.88 174 SER A C 1
ATOM 1391 O O . SER A 1 174 ? -20.423 6.136 11.897 1.00 89.88 174 SER A O 1
ATOM 1393 N N . LYS A 1 175 ? -21.282 7.886 10.773 1.00 87.50 175 LYS A N 1
ATOM 1394 C CA . LYS A 1 175 ? -22.642 7.756 11.317 1.00 87.50 175 LYS A CA 1
ATOM 1395 C C . LYS A 1 175 ? -23.356 6.502 10.822 1.00 87.50 175 LYS A C 1
ATOM 1397 O O . LYS A 1 175 ? -24.252 6.026 11.512 1.00 87.50 175 LYS A O 1
ATOM 1402 N N . ASN A 1 176 ? -22.980 5.993 9.646 1.00 86.12 176 ASN A N 1
ATOM 1403 C CA . ASN A 1 176 ? -23.453 4.706 9.159 1.00 86.12 176 ASN A CA 1
ATOM 1404 C C . ASN A 1 176 ? -22.696 3.586 9.910 1.00 86.12 176 ASN A C 1
ATOM 1406 O O . ASN A 1 176 ? -21.497 3.426 9.680 1.00 86.12 176 ASN A O 1
ATOM 1410 N N . PRO A 1 177 ? -23.356 2.800 10.784 1.00 82.62 177 PRO A N 1
ATOM 1411 C CA . PRO A 1 177 ? -22.706 1.742 11.557 1.00 82.62 177 PRO A CA 1
ATOM 1412 C C . PRO A 1 177 ? -22.217 0.555 10.713 1.00 82.62 177 PRO A C 1
ATOM 1414 O O . PRO A 1 177 ? -21.423 -0.234 11.226 1.00 82.62 177 PRO A O 1
ATOM 1417 N N . ALA A 1 178 ? -22.673 0.421 9.462 1.00 82.31 178 ALA A N 1
ATOM 1418 C CA . ALA A 1 178 ? -22.182 -0.582 8.516 1.00 82.31 178 ALA A CA 1
ATOM 1419 C C . ALA A 1 178 ? -20.838 -0.180 7.872 1.00 82.31 178 ALA A C 1
ATOM 1421 O O . ALA A 1 178 ? -20.087 -1.042 7.423 1.00 82.31 178 ALA A O 1
ATOM 1422 N N . VAL A 1 179 ? -20.468 1.109 7.911 1.00 87.94 179 VAL A N 1
ATOM 1423 C CA . VAL A 1 179 ? -19.108 1.557 7.575 1.00 87.94 179 VAL A CA 1
ATOM 1424 C C . VAL A 1 179 ? -18.217 1.350 8.799 1.00 87.94 179 VAL A C 1
ATOM 1426 O O . VAL A 1 179 ? -18.047 2.230 9.646 1.00 87.94 179 VAL A O 1
ATOM 1429 N N . ASP A 1 180 ? -17.654 0.152 8.889 1.00 89.88 180 ASP A N 1
ATOM 1430 C CA . ASP A 1 180 ? -16.826 -0.317 10.000 1.00 89.88 180 ASP A CA 1
ATOM 1431 C C . ASP A 1 180 ? -15.383 0.223 9.941 1.00 89.88 180 ASP A C 1
ATOM 1433 O O . ASP A 1 180 ? -14.404 -0.514 9.986 1.00 89.88 180 ASP A O 1
ATOM 1437 N N . ILE A 1 181 ? -15.239 1.545 9.830 1.00 92.69 181 ILE A N 1
ATOM 1438 C CA . ILE A 1 181 ? -13.948 2.238 9.754 1.00 92.69 181 ILE A CA 1
ATOM 1439 C C . ILE A 1 181 ? -13.851 3.259 10.883 1.00 92.69 181 ILE A C 1
ATOM 1441 O O . ILE A 1 181 ? -14.783 4.032 11.124 1.00 92.69 181 ILE A O 1
ATOM 1445 N N . ALA A 1 182 ? -12.690 3.299 11.531 1.00 95.31 182 ALA A N 1
ATOM 1446 C CA . ALA A 1 182 ? -12.329 4.337 12.481 1.00 95.31 182 ALA A CA 1
ATOM 1447 C C . ALA A 1 182 ? -11.012 5.017 12.100 1.00 95.31 182 ALA A C 1
ATOM 1449 O O . ALA A 1 182 ? -10.034 4.361 11.736 1.00 95.31 182 ALA A O 1
ATOM 1450 N N . TYR A 1 183 ? -10.988 6.342 12.236 1.00 96.31 183 TYR A N 1
ATOM 1451 C CA . TYR A 1 183 ? -9.797 7.170 12.100 1.00 96.31 183 TYR A CA 1
ATOM 1452 C C . TYR A 1 183 ? -9.445 7.807 13.446 1.00 96.31 183 TYR A C 1
ATOM 1454 O O . TYR A 1 183 ? -10.200 8.617 13.983 1.00 96.31 183 TYR A O 1
ATOM 1462 N N . ILE A 1 184 ? -8.287 7.442 13.989 1.00 96.06 184 ILE A N 1
ATOM 1463 C CA . ILE A 1 184 ? -7.739 7.959 15.242 1.00 96.06 184 ILE A CA 1
ATOM 1464 C C . ILE A 1 184 ? -6.783 9.104 14.899 1.00 96.06 184 ILE A C 1
ATOM 1466 O O . ILE A 1 184 ? -5.652 8.883 14.464 1.00 96.06 184 ILE A O 1
ATOM 1470 N N . ASP A 1 185 ? -7.233 10.338 15.094 1.00 94.88 185 ASP A N 1
ATOM 1471 C CA . ASP A 1 185 ? -6.435 11.543 14.894 1.00 94.88 185 ASP A CA 1
ATOM 1472 C C . ASP A 1 185 ? -5.562 11.813 16.122 1.00 94.88 185 ASP A C 1
ATOM 1474 O O . ASP A 1 185 ? -6.021 12.323 17.149 1.00 94.88 185 ASP A O 1
ATOM 1478 N N . ILE A 1 186 ? -4.289 11.446 16.001 1.00 92.75 186 ILE A N 1
ATOM 1479 C CA . ILE A 1 186 ? -3.258 11.629 17.028 1.00 92.75 186 ILE A CA 1
ATOM 1480 C C . ILE A 1 186 ? -2.414 12.892 16.795 1.00 92.75 186 ILE A C 1
ATOM 1482 O O . ILE A 1 186 ? -1.439 13.105 17.517 1.00 92.75 186 ILE A O 1
ATOM 1486 N N . ASN A 1 187 ? -2.765 13.716 15.796 1.00 87.94 187 ASN A N 1
ATOM 1487 C CA . ASN A 1 187 ? -2.066 14.948 15.421 1.00 87.94 187 ASN A CA 1
ATOM 1488 C C . ASN A 1 187 ? -0.534 14.781 15.300 1.00 87.94 187 ASN A C 1
ATOM 1490 O O . ASN A 1 187 ? 0.244 15.615 15.772 1.00 87.94 187 ASN A O 1
ATOM 1494 N N . GLN A 1 188 ? -0.090 13.667 14.711 1.00 83.69 188 GLN A N 1
ATOM 1495 C CA . GLN A 1 188 ? 1.328 13.414 14.450 1.00 83.69 188 GLN A CA 1
ATOM 1496 C C . GLN A 1 188 ? 1.745 13.919 13.069 1.00 83.69 188 GLN A C 1
ATOM 1498 O O . GLN A 1 188 ? 0.915 14.319 12.254 1.00 83.69 188 GLN A O 1
ATOM 1503 N N . LYS A 1 189 ? 3.058 13.918 12.806 1.00 85.81 189 LYS A N 1
ATOM 1504 C CA . LYS A 1 189 ? 3.591 14.260 11.485 1.00 85.81 189 LYS A CA 1
ATOM 1505 C C . LYS A 1 189 ? 2.971 13.335 10.436 1.00 85.81 189 LYS A C 1
ATOM 1507 O O . LYS A 1 189 ? 3.030 12.119 10.599 1.00 85.81 189 LYS A O 1
ATOM 1512 N N . ALA A 1 190 ? 2.458 13.935 9.361 1.00 84.69 190 ALA A N 1
ATOM 1513 C CA . ALA A 1 190 ? 1.899 13.216 8.230 1.00 84.69 190 ALA A CA 1
ATOM 1514 C C . ALA A 1 190 ? 2.862 12.133 7.731 1.00 84.69 190 ALA A C 1
ATOM 1516 O O . ALA A 1 190 ? 4.013 12.426 7.392 1.00 84.69 190 ALA A O 1
ATOM 1517 N N . ILE A 1 191 ? 2.381 10.895 7.680 1.00 86.12 191 ILE A N 1
ATOM 1518 C CA . ILE A 1 191 ? 3.083 9.786 7.040 1.00 86.12 191 ILE A CA 1
ATOM 1519 C C . ILE A 1 191 ? 2.547 9.617 5.631 1.00 86.12 191 ILE A C 1
ATOM 1521 O O . ILE A 1 191 ? 1.343 9.704 5.381 1.00 86.12 191 ILE A O 1
ATOM 1525 N N . GLN A 1 192 ? 3.476 9.381 4.713 1.00 85.94 192 GLN A N 1
ATOM 1526 C CA . GLN A 1 192 ? 3.157 9.163 3.322 1.00 85.94 192 GLN A CA 1
ATOM 1527 C C . GLN A 1 192 ? 2.592 7.764 3.103 1.00 85.94 192 GLN A C 1
ATOM 1529 O O . GLN A 1 192 ? 3.225 6.753 3.414 1.00 85.94 192 GLN A O 1
ATOM 1534 N N . VAL A 1 193 ? 1.391 7.755 2.545 1.00 91.56 193 VAL A N 1
ATOM 1535 C CA . VAL A 1 193 ? 0.636 6.600 2.074 1.00 91.56 193 VAL A CA 1
ATOM 1536 C C . VAL A 1 193 ? -0.202 7.066 0.890 1.00 91.56 193 VAL A C 1
ATOM 1538 O O . VAL A 1 193 ? -0.519 8.253 0.781 1.00 91.56 193 VAL A O 1
ATOM 1541 N N . PHE A 1 194 ? -0.558 6.143 0.007 1.00 93.50 194 PHE A N 1
ATOM 1542 C CA . PHE A 1 194 ? -1.275 6.459 -1.226 1.00 93.50 194 PHE A CA 1
ATOM 1543 C C . PHE A 1 194 ? -2.601 5.711 -1.245 1.00 93.50 194 PHE A C 1
ATOM 1545 O O . PHE A 1 194 ? -2.655 4.572 -0.794 1.00 93.50 194 PHE A O 1
ATOM 1552 N N . ILE A 1 195 ? -3.661 6.353 -1.738 1.00 93.19 195 ILE A N 1
ATOM 1553 C CA . ILE A 1 195 ? -4.991 5.754 -1.894 1.00 93.19 195 ILE A CA 1
ATOM 1554 C C . ILE A 1 195 ? -5.408 5.844 -3.354 1.00 93.19 195 ILE A C 1
ATOM 1556 O O . ILE A 1 195 ? -5.213 6.880 -3.993 1.00 93.19 195 ILE A O 1
ATOM 1560 N N . GLU A 1 196 ? -6.022 4.773 -3.845 1.00 93.00 196 GLU A N 1
ATOM 1561 C CA . GLU A 1 196 ? -6.689 4.714 -5.143 1.00 93.00 196 GLU A CA 1
ATOM 1562 C C . GLU A 1 196 ? -8.016 3.968 -5.013 1.00 93.00 196 GLU A C 1
ATOM 1564 O O . GLU A 1 196 ? -8.229 3.219 -4.061 1.00 93.00 196 GLU A O 1
ATOM 1569 N N . GLU A 1 197 ? -8.909 4.175 -5.978 1.00 91.12 197 GLU A N 1
ATOM 1570 C CA . GLU A 1 197 ? -10.152 3.410 -6.049 1.00 91.12 197 GLU A CA 1
ATOM 1571 C C . GLU A 1 197 ? -9.859 1.941 -6.412 1.00 91.12 197 GLU A C 1
ATOM 1573 O O . GLU A 1 197 ? -9.043 1.687 -7.310 1.00 91.12 197 GLU A O 1
ATOM 1578 N N . PRO A 1 198 ? -10.519 0.969 -5.759 1.00 91.62 198 PRO A N 1
ATOM 1579 C CA . PRO A 1 198 ? -10.367 -0.444 -6.088 1.00 91.62 198 PRO A CA 1
ATOM 1580 C C . PRO A 1 198 ? -11.027 -0.809 -7.421 1.00 91.62 198 PRO A C 1
ATOM 1582 O O . PRO A 1 198 ? -12.121 -0.338 -7.738 1.00 91.62 198 PRO A O 1
ATOM 1585 N N . HIS A 1 199 ? -10.423 -1.749 -8.153 1.00 90.00 199 HIS A N 1
ATOM 1586 C CA . HIS A 1 199 ? -11.020 -2.357 -9.340 1.00 90.00 199 HIS A CA 1
ATOM 1587 C C . HIS A 1 199 ? -11.080 -3.882 -9.223 1.00 90.00 199 HIS A C 1
ATOM 1589 O O . HIS A 1 199 ? -10.198 -4.540 -8.673 1.00 90.00 199 HIS A O 1
ATOM 1595 N N . VAL A 1 200 ? -12.136 -4.480 -9.780 1.00 88.12 200 VAL A N 1
ATOM 1596 C CA . VAL A 1 200 ? -12.238 -5.942 -9.872 1.00 88.12 200 VAL A CA 1
ATOM 1597 C C . VAL A 1 200 ? -11.068 -6.479 -10.701 1.00 88.12 200 VAL A C 1
ATOM 1599 O O . VAL A 1 200 ? -10.744 -5.924 -11.747 1.00 88.12 200 VAL A O 1
ATOM 1602 N N . LEU A 1 201 ? -10.480 -7.587 -10.242 1.00 89.75 201 LEU A N 1
ATOM 1603 C CA . LEU A 1 201 ? -9.250 -8.220 -10.734 1.00 89.75 201 LEU A CA 1
ATOM 1604 C C . LEU A 1 201 ? -7.934 -7.527 -10.358 1.00 89.75 201 LEU A C 1
ATOM 1606 O O . LEU A 1 201 ? -6.884 -8.025 -10.768 1.00 89.75 201 LEU A O 1
ATOM 1610 N N . ASP A 1 202 ? -7.943 -6.459 -9.554 1.00 88.81 202 ASP A N 1
ATOM 1611 C CA . ASP A 1 202 ? -6.688 -5.934 -9.014 1.00 88.81 202 ASP A CA 1
ATOM 1612 C C . ASP A 1 202 ? -5.992 -7.004 -8.175 1.00 88.81 202 ASP A C 1
ATOM 1614 O O . ASP A 1 202 ? -6.588 -7.599 -7.273 1.00 88.81 202 ASP A O 1
ATOM 1618 N N . GLU A 1 203 ? -4.710 -7.224 -8.460 1.00 92.88 203 GLU A N 1
ATOM 1619 C CA . GLU A 1 203 ? -3.827 -7.994 -7.596 1.00 92.88 203 GLU A CA 1
ATOM 1620 C C . GLU A 1 203 ? -3.531 -7.183 -6.337 1.00 92.88 203 GLU A C 1
ATOM 1622 O O . GLU A 1 203 ? -3.118 -6.022 -6.413 1.00 92.88 203 GLU A O 1
ATOM 1627 N N . ILE A 1 204 ? -3.705 -7.816 -5.181 1.00 92.19 204 ILE A N 1
ATOM 1628 C CA . ILE A 1 204 ? -3.625 -7.156 -3.882 1.00 92.19 204 ILE A CA 1
ATOM 1629 C C . ILE A 1 204 ? -2.713 -7.890 -2.900 1.00 92.19 204 ILE A C 1
ATOM 1631 O O . ILE A 1 204 ? -2.546 -9.113 -2.945 1.00 92.19 204 ILE A O 1
ATOM 1635 N N . LEU A 1 205 ? -2.188 -7.119 -1.953 1.00 92.19 205 LEU A N 1
ATOM 1636 C CA . LEU A 1 205 ? -1.523 -7.556 -0.738 1.00 92.19 205 LEU A CA 1
ATOM 1637 C C . LEU A 1 205 ? -2.343 -7.082 0.467 1.00 92.19 205 LEU A C 1
ATOM 1639 O O . LEU A 1 205 ? -2.529 -5.885 0.667 1.00 92.19 205 LEU A O 1
ATOM 1643 N N . VAL A 1 206 ? -2.820 -8.018 1.280 1.00 89.88 206 VAL A N 1
ATOM 1644 C CA . VAL A 1 206 ? -3.459 -7.742 2.573 1.00 89.88 206 VAL A CA 1
ATOM 1645 C C . VAL A 1 206 ? -2.394 -7.850 3.651 1.00 89.88 206 VAL A C 1
ATOM 1647 O O . VAL A 1 206 ? -1.716 -8.877 3.716 1.00 89.88 206 VAL A O 1
ATOM 1650 N N . MET A 1 207 ? -2.237 -6.826 4.487 1.00 89.12 207 MET A N 1
ATOM 1651 C CA . MET A 1 207 ? -1.233 -6.803 5.558 1.00 89.12 207 MET A CA 1
ATOM 1652 C C . MET A 1 207 ? -1.904 -6.692 6.927 1.00 89.12 207 MET A C 1
ATOM 1654 O O . MET A 1 207 ? -2.783 -5.856 7.115 1.00 89.12 207 MET A O 1
ATOM 1658 N N . GLY A 1 208 ? -1.479 -7.507 7.894 1.00 86.50 208 GLY A N 1
ATOM 1659 C CA . GLY A 1 208 ? -2.053 -7.470 9.236 1.00 86.50 208 GLY A CA 1
ATOM 1660 C C . GLY A 1 208 ? -1.374 -8.387 10.252 1.00 86.50 208 GLY A C 1
ATOM 1661 O O . GLY A 1 208 ? -0.360 -9.029 9.978 1.00 86.50 208 GLY A O 1
ATOM 1662 N N . TYR A 1 209 ? -1.952 -8.435 11.447 1.00 81.06 209 TYR A N 1
ATOM 1663 C CA . TYR A 1 209 ? -1.488 -9.170 12.618 1.00 81.06 209 TYR A CA 1
ATOM 1664 C C . TYR A 1 209 ? -2.496 -10.2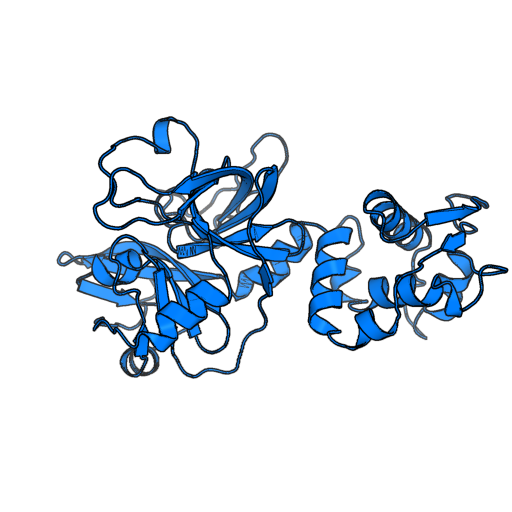61 12.994 1.00 81.06 209 TYR A C 1
ATOM 1666 O O . TYR A 1 209 ? -3.207 -10.134 13.994 1.00 81.06 209 TYR A O 1
ATOM 1674 N N . PRO A 1 210 ? -2.603 -11.348 12.208 1.00 70.88 210 PRO A N 1
ATOM 1675 C CA . PRO A 1 210 ? -3.565 -12.395 12.496 1.00 70.88 210 PRO A CA 1
ATOM 1676 C C . PRO A 1 210 ? -3.274 -13.059 13.846 1.00 70.88 210 PRO A C 1
ATOM 1678 O O . PRO A 1 210 ? -2.129 -13.355 14.201 1.00 70.88 210 PRO A O 1
ATOM 1681 N N . MET A 1 211 ? -4.333 -13.355 14.593 1.00 65.25 211 MET A N 1
ATOM 1682 C CA . MET A 1 211 ? -4.260 -14.190 15.778 1.00 65.25 211 MET A CA 1
ATOM 1683 C C . MET A 1 211 ? -4.112 -15.638 15.324 1.00 65.25 211 MET A C 1
ATOM 1685 O O . MET A 1 211 ? -5.095 -16.288 14.980 1.00 65.25 211 MET A O 1
ATOM 1689 N N . ILE A 1 212 ? -2.883 -16.155 15.335 1.00 60.38 212 ILE A N 1
ATOM 1690 C CA . ILE A 1 212 ? -2.650 -17.560 15.009 1.00 60.38 212 ILE A CA 1
ATOM 1691 C C . ILE A 1 212 ? -2.293 -18.351 16.283 1.00 60.38 212 ILE A C 1
ATOM 1693 O O . ILE A 1 212 ? -1.213 -18.159 16.857 1.00 60.38 212 ILE A O 1
ATOM 1697 N N . PRO A 1 213 ? -3.193 -19.221 16.787 1.00 52.75 213 PRO A N 1
ATOM 1698 C CA . PRO A 1 213 ? -2.963 -19.969 18.021 1.00 52.75 213 PRO A CA 1
ATOM 1699 C C . PRO A 1 213 ? -1.702 -20.841 17.941 1.00 52.75 213 PRO A C 1
ATOM 1701 O O . PRO A 1 213 ? -1.554 -21.628 17.013 1.00 52.75 213 PRO A O 1
ATOM 1704 N N . ARG A 1 214 ? -0.825 -20.759 18.958 1.00 45.22 214 ARG A N 1
ATOM 1705 C CA . ARG A 1 214 ? 0.458 -21.504 19.100 1.00 45.22 214 ARG A CA 1
ATOM 1706 C C . ARG A 1 214 ? 1.601 -21.044 18.181 1.00 45.22 214 ARG A C 1
ATOM 1708 O O . ARG A 1 214 ? 2.665 -21.664 18.171 1.00 45.22 214 ARG A O 1
ATOM 1715 N N . PHE A 1 215 ? 1.420 -19.959 17.435 1.00 46.66 215 PHE A N 1
ATOM 1716 C CA . PHE A 1 215 ? 2.381 -19.505 16.433 1.00 46.66 215 PHE A CA 1
ATOM 1717 C C . PHE A 1 215 ? 3.344 -18.485 17.051 1.00 46.66 215 PHE A C 1
ATOM 1719 O O . PHE A 1 215 ? 3.191 -17.277 16.900 1.00 46.66 215 PHE A O 1
ATOM 1726 N N . LEU A 1 216 ? 4.337 -18.984 17.791 1.00 46.38 216 LEU A N 1
ATOM 1727 C CA . LEU A 1 216 ? 5.462 -18.169 18.270 1.00 46.38 216 LEU A CA 1
ATOM 1728 C C . LEU A 1 216 ? 6.698 -18.308 17.360 1.00 46.38 216 LEU A C 1
ATOM 1730 O O . LEU A 1 216 ? 7.519 -17.397 17.319 1.00 46.38 216 LEU A O 1
ATOM 1734 N N . GLN A 1 217 ? 6.842 -19.425 16.624 1.00 35.91 217 GLN A N 1
ATOM 1735 C CA . GLN A 1 217 ? 8.028 -19.735 15.803 1.00 35.91 217 GLN A CA 1
ATOM 1736 C C . GLN A 1 217 ? 7.739 -20.760 14.684 1.00 35.91 217 GLN A C 1
ATOM 1738 O O . GLN A 1 217 ? 7.882 -21.957 14.898 1.00 35.91 217 GLN A O 1
ATOM 1743 N N . PHE A 1 218 ? 7.349 -20.336 13.485 1.00 38.72 218 PHE A N 1
ATOM 1744 C CA . PHE A 1 218 ? 7.392 -21.151 12.268 1.00 38.72 218 PHE A CA 1
ATOM 1745 C C . PHE A 1 218 ? 7.265 -20.246 11.020 1.00 38.72 218 PHE A C 1
ATOM 1747 O O . PHE A 1 218 ? 6.956 -19.057 11.092 1.00 38.72 218 PHE A O 1
ATOM 1754 N N . PHE A 1 219 ? 7.599 -20.810 9.872 1.00 36.88 219 PHE A N 1
ATOM 1755 C CA . PHE A 1 219 ? 7.683 -20.156 8.572 1.00 36.88 219 PHE A CA 1
ATOM 1756 C C . PHE A 1 219 ? 6.653 -20.824 7.665 1.00 36.88 219 PHE A C 1
ATOM 1758 O O . PHE A 1 219 ? 6.690 -22.046 7.510 1.00 36.88 219 PHE A O 1
ATOM 1765 N N . THR A 1 220 ? 5.704 -20.066 7.116 1.00 36.66 220 THR A N 1
ATOM 1766 C CA . THR A 1 220 ? 4.686 -20.623 6.215 1.00 36.66 220 THR A CA 1
ATOM 1767 C C . THR A 1 220 ? 5.201 -20.664 4.783 1.00 36.66 220 THR A C 1
ATOM 1769 O O . THR A 1 220 ? 5.656 -19.658 4.241 1.00 36.66 220 THR A O 1
ATOM 1772 N N . VAL A 1 221 ? 5.102 -21.844 4.166 1.00 26.81 221 VAL A N 1
ATOM 1773 C CA . VAL A 1 221 ? 5.344 -22.069 2.737 1.00 26.81 221 VAL A CA 1
ATOM 1774 C C . VAL A 1 221 ? 4.073 -22.664 2.148 1.00 26.81 221 VAL A C 1
ATOM 1776 O O . VAL A 1 221 ? 3.802 -23.850 2.316 1.00 26.81 221 VAL A O 1
ATOM 1779 N N . GLU A 1 222 ? 3.285 -21.849 1.458 1.00 34.03 222 GLU A N 1
ATOM 1780 C CA . GLU A 1 222 ? 2.378 -22.349 0.420 1.00 34.03 222 GLU A CA 1
ATOM 1781 C C . GLU A 1 222 ? 3.177 -22.426 -0.890 1.00 34.03 222 GLU A C 1
ATOM 1783 O O . GLU A 1 222 ? 4.250 -21.828 -0.943 1.00 34.03 222 GLU A O 1
ATOM 1788 N N . LYS A 1 223 ? 2.746 -23.199 -1.902 1.00 31.80 223 LYS A N 1
ATOM 1789 C CA . LYS A 1 223 ? 3.523 -23.539 -3.120 1.00 31.80 223 LYS A CA 1
ATOM 1790 C C . LYS A 1 223 ? 4.148 -22.279 -3.772 1.00 31.80 223 LYS A C 1
ATOM 1792 O O . LYS A 1 223 ? 3.564 -21.653 -4.643 1.00 31.80 223 LYS A O 1
ATOM 1797 N N . ALA A 1 224 ? 5.352 -21.977 -3.272 1.00 42.53 224 ALA A N 1
ATOM 1798 C CA . ALA A 1 224 ? 6.289 -20.868 -3.453 1.00 42.53 224 ALA A CA 1
ATOM 1799 C C . ALA A 1 224 ? 5.809 -19.402 -3.256 1.00 42.53 224 ALA A C 1
ATOM 1801 O O . ALA A 1 224 ? 5.813 -18.629 -4.206 1.00 42.53 224 ALA A O 1
ATOM 1802 N N . THR A 1 225 ? 5.547 -18.964 -2.010 1.00 44.38 225 THR A N 1
ATOM 1803 C CA . THR A 1 225 ? 5.847 -17.598 -1.481 1.00 44.38 225 THR A CA 1
ATOM 1804 C C . THR A 1 225 ? 5.971 -17.661 0.055 1.00 44.38 225 THR A C 1
ATOM 1806 O O . THR A 1 225 ? 5.288 -18.460 0.690 1.00 44.38 225 THR A O 1
ATOM 1809 N N . ILE A 1 226 ? 6.858 -16.861 0.661 1.00 47.69 226 ILE A N 1
ATOM 1810 C CA . ILE A 1 226 ? 6.986 -16.735 2.126 1.00 47.69 226 ILE A CA 1
ATOM 1811 C C . ILE A 1 226 ? 5.952 -15.717 2.606 1.00 47.69 226 ILE A C 1
ATOM 1813 O O . ILE A 1 226 ? 6.102 -14.534 2.311 1.00 47.69 226 ILE A O 1
ATOM 1817 N N . SER A 1 227 ? 4.926 -16.153 3.336 1.00 47.72 227 SER A N 1
ATOM 1818 C CA . SER A 1 227 ? 3.821 -15.264 3.742 1.00 47.72 227 SER A CA 1
ATOM 1819 C C . SER A 1 227 ? 4.048 -14.560 5.090 1.00 47.72 227 SER A C 1
ATOM 1821 O O . SER A 1 227 ? 3.472 -13.499 5.335 1.00 47.72 227 SER A O 1
ATOM 1823 N N . SER A 1 228 ? 4.860 -15.140 5.985 1.00 48.97 228 SER A N 1
ATOM 1824 C CA . SER A 1 228 ? 5.168 -14.582 7.313 1.00 48.97 228 SER A CA 1
ATOM 1825 C C . SER A 1 228 ? 6.420 -15.218 7.937 1.00 48.97 228 SER A C 1
ATOM 1827 O O . SER A 1 228 ? 6.744 -16.381 7.677 1.00 48.97 228 SER A O 1
ATOM 1829 N N . ILE A 1 229 ? 7.104 -14.464 8.806 1.00 50.22 229 ILE A N 1
ATOM 1830 C CA . ILE A 1 229 ? 8.150 -14.957 9.710 1.00 50.22 229 ILE A CA 1
ATOM 1831 C C . ILE A 1 229 ? 7.616 -14.831 11.145 1.00 50.22 229 ILE A C 1
ATOM 1833 O O . ILE A 1 229 ? 7.428 -13.724 11.649 1.00 50.22 229 ILE A O 1
ATOM 1837 N N . ALA A 1 230 ? 7.397 -15.955 11.838 1.00 39.72 230 ALA A N 1
ATOM 1838 C CA . ALA A 1 230 ? 6.673 -15.981 13.120 1.00 39.72 230 ALA A CA 1
ATOM 1839 C C . ALA A 1 230 ? 7.241 -15.130 14.265 1.00 39.72 230 ALA A C 1
ATOM 1841 O O . ALA A 1 230 ? 6.510 -14.854 15.213 1.00 39.72 230 ALA A O 1
ATOM 1842 N N . LYS A 1 231 ? 8.500 -14.678 14.196 1.00 43.00 231 LYS A N 1
ATOM 1843 C CA . LYS A 1 231 ? 9.074 -13.796 15.225 1.00 43.00 231 LYS A CA 1
ATOM 1844 C C . LYS A 1 231 ? 8.320 -12.458 15.346 1.00 43.00 231 LYS A C 1
ATOM 1846 O O . LYS A 1 231 ? 8.450 -11.800 16.369 1.00 43.00 231 LYS A O 1
ATOM 1851 N N . VAL A 1 232 ? 7.543 -12.064 14.329 1.00 48.41 232 VAL A N 1
ATOM 1852 C CA . VAL A 1 232 ? 6.979 -10.706 14.215 1.00 48.41 232 VAL A CA 1
ATOM 1853 C C . VAL A 1 232 ? 5.443 -10.646 14.325 1.00 48.41 232 VAL A C 1
ATOM 1855 O O . VAL A 1 232 ? 4.891 -9.554 14.309 1.00 48.41 232 VAL A O 1
ATOM 1858 N N . ARG A 1 233 ? 4.732 -11.789 14.431 1.00 54.44 233 ARG A N 1
ATOM 1859 C CA . ARG A 1 233 ? 3.243 -11.898 14.380 1.00 54.44 233 ARG A CA 1
ATOM 1860 C C . ARG A 1 233 ? 2.565 -11.075 13.265 1.00 54.44 233 ARG A C 1
ATOM 1862 O O . ARG A 1 233 ? 1.377 -10.793 13.341 1.00 54.44 233 ARG A O 1
ATOM 1869 N N . PHE A 1 234 ? 3.316 -10.729 12.228 1.00 62.25 234 PHE A N 1
ATOM 1870 C CA . PHE A 1 234 ? 2.881 -9.951 11.082 1.00 62.25 234 PHE A CA 1
ATOM 1871 C C . PHE A 1 234 ? 2.779 -10.886 9.882 1.00 62.25 234 PHE A C 1
ATOM 1873 O O . PHE A 1 234 ? 3.718 -11.641 9.602 1.00 62.25 234 PHE A O 1
ATOM 1880 N N . ALA A 1 235 ? 1.640 -10.892 9.203 1.00 55.75 235 ALA A N 1
ATOM 1881 C CA . ALA A 1 235 ? 1.399 -11.757 8.060 1.00 55.75 235 ALA A CA 1
ATOM 1882 C C . ALA A 1 235 ? 0.840 -10.961 6.889 1.00 55.75 235 ALA A C 1
ATOM 1884 O O . ALA A 1 235 ? 0.067 -10.017 7.060 1.00 55.75 235 ALA A O 1
ATOM 1885 N N . THR A 1 236 ? 1.218 -11.392 5.688 1.00 59.19 236 THR A N 1
ATOM 1886 C CA . THR A 1 236 ? 0.676 -10.835 4.454 1.00 59.19 236 THR A CA 1
ATOM 1887 C C . THR A 1 236 ? 0.061 -11.919 3.586 1.00 59.19 236 THR A C 1
ATOM 1889 O O . THR A 1 236 ? 0.586 -13.032 3.502 1.00 59.19 236 THR A O 1
ATOM 1892 N N . SER A 1 237 ? -1.059 -11.593 2.945 1.00 70.12 237 SER A N 1
ATOM 1893 C CA . SER A 1 237 ? -1.777 -12.499 2.046 1.00 70.12 237 SER A CA 1
ATOM 1894 C C . SER A 1 237 ? -1.948 -11.849 0.684 1.00 70.12 237 SER A C 1
ATOM 1896 O O . SER A 1 237 ? -2.433 -10.724 0.591 1.00 70.12 237 SER A O 1
ATOM 1898 N N . ARG A 1 238 ? -1.553 -12.555 -0.379 1.00 75.00 238 ARG A N 1
ATOM 1899 C CA . ARG A 1 238 ? -1.785 -12.121 -1.761 1.00 75.00 238 ARG A CA 1
ATOM 1900 C C . ARG A 1 238 ? -3.113 -12.665 -2.268 1.00 75.00 238 ARG A C 1
ATOM 1902 O O . ARG A 1 238 ? -3.492 -13.785 -1.934 1.00 75.00 238 ARG A O 1
ATOM 1909 N N . GLY A 1 239 ? -3.792 -11.889 -3.096 1.00 79.50 239 GLY A N 1
ATOM 1910 C CA . GLY A 1 239 ? -5.033 -12.303 -3.735 1.00 79.50 239 GLY A CA 1
ATOM 1911 C C . GLY A 1 239 ? -5.456 -11.327 -4.817 1.00 79.50 239 GLY A C 1
ATOM 1912 O O . GLY A 1 239 ? -4.650 -10.520 -5.274 1.00 79.50 239 GLY A O 1
ATOM 1913 N N . ALA A 1 240 ? -6.721 -11.402 -5.206 1.00 80.25 240 ALA A N 1
ATOM 1914 C CA . ALA A 1 240 ? -7.336 -10.458 -6.121 1.00 80.25 240 ALA A CA 1
ATOM 1915 C C . ALA A 1 240 ? -8.700 -9.999 -5.608 1.00 80.25 240 ALA A C 1
ATOM 1917 O O . ALA A 1 240 ? -9.360 -10.728 -4.859 1.00 80.25 240 ALA A O 1
ATOM 1918 N N . ILE A 1 241 ? -9.130 -8.818 -6.047 1.00 84.75 241 ILE A N 1
ATOM 1919 C CA . ILE A 1 241 ? -10.506 -8.350 -5.867 1.00 84.75 241 ILE A CA 1
ATOM 1920 C C . ILE A 1 241 ? -11.417 -9.145 -6.804 1.00 84.75 241 ILE A C 1
ATOM 1922 O O . ILE A 1 241 ? -11.233 -9.128 -8.019 1.00 84.75 241 ILE A O 1
ATOM 1926 N N . THR A 1 242 ? -12.409 -9.847 -6.260 1.00 79.25 242 THR A N 1
ATOM 1927 C CA . THR A 1 242 ? -13.328 -10.681 -7.051 1.00 79.25 242 THR A CA 1
ATOM 1928 C C . THR A 1 242 ? -14.641 -9.988 -7.362 1.00 79.25 242 THR A C 1
ATOM 1930 O O . THR A 1 242 ? -15.187 -10.184 -8.446 1.00 79.25 242 THR A O 1
ATOM 1933 N N . SER A 1 243 ? -15.141 -9.159 -6.449 1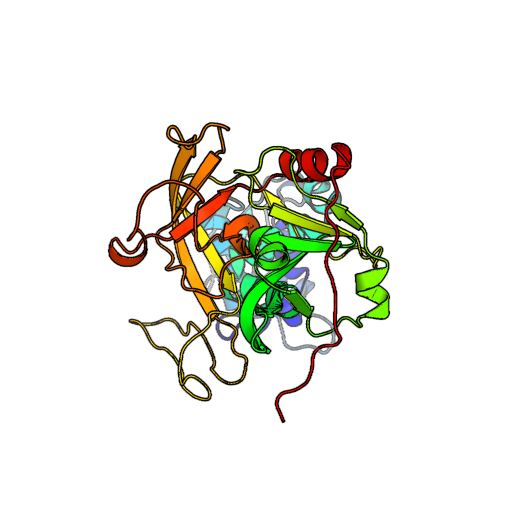.00 74.25 243 SER A N 1
ATOM 1934 C CA . SER A 1 243 ? -16.322 -8.334 -6.685 1.00 74.25 243 SER A CA 1
ATOM 1935 C C . SER A 1 243 ? -16.325 -7.106 -5.793 1.00 74.25 243 SER A C 1
ATOM 1937 O O . SER A 1 243 ? -15.818 -7.142 -4.674 1.00 74.25 243 SER A O 1
ATOM 1939 N N . ILE A 1 244 ? -16.985 -6.055 -6.266 1.00 81.75 244 ILE A N 1
ATOM 1940 C CA . ILE A 1 244 ? -17.346 -4.885 -5.471 1.00 81.75 244 ILE A CA 1
ATOM 1941 C C . ILE A 1 244 ? -18.857 -4.734 -5.612 1.00 81.75 244 ILE A C 1
ATOM 1943 O O . ILE A 1 244 ? -19.363 -4.691 -6.735 1.00 81.75 244 ILE A O 1
ATOM 1947 N N . ALA A 1 245 ? -19.578 -4.728 -4.497 1.00 77.75 245 ALA A N 1
ATOM 1948 C CA . ALA A 1 245 ? -21.033 -4.677 -4.500 1.00 77.75 245 ALA A CA 1
ATOM 1949 C C . ALA A 1 245 ? -21.557 -3.948 -3.268 1.00 77.75 245 ALA A C 1
ATOM 1951 O O . ALA A 1 245 ? -20.940 -3.977 -2.205 1.00 77.75 245 ALA A O 1
ATOM 1952 N N . ASP A 1 246 ? -22.717 -3.323 -3.416 1.00 75.75 246 ASP A N 1
ATOM 1953 C CA . ASP A 1 246 ? -23.444 -2.769 -2.285 1.00 75.75 246 ASP A CA 1
ATOM 1954 C C . ASP A 1 246 ? -24.024 -3.905 -1.436 1.00 75.75 246 ASP A C 1
ATOM 1956 O O . ASP A 1 246 ? -24.632 -4.851 -1.945 1.00 75.75 246 ASP A O 1
ATOM 1960 N N . GLU A 1 247 ? -23.845 -3.808 -0.126 1.00 65.69 247 GLU A N 1
ATOM 1961 C CA . GLU A 1 247 ? -24.465 -4.690 0.846 1.00 65.69 247 GLU A CA 1
ATOM 1962 C C . GLU A 1 247 ? -25.976 -4.429 0.858 1.00 65.69 247 GLU A C 1
ATOM 1964 O O . GLU A 1 247 ? -26.458 -3.411 1.350 1.00 65.69 247 GLU A O 1
ATOM 1969 N N . MET A 1 248 ? -26.737 -5.344 0.255 1.00 53.62 248 MET A N 1
ATOM 1970 C CA . MET A 1 248 ? -28.182 -5.169 0.046 1.00 53.62 248 MET A CA 1
ATOM 1971 C C . MET A 1 248 ? -29.032 -5.577 1.258 1.00 53.62 248 MET A C 1
ATOM 1973 O O . MET A 1 248 ? -30.235 -5.320 1.273 1.00 53.62 248 MET A O 1
ATOM 1977 N N . PHE A 1 249 ? -28.431 -6.253 2.240 1.00 51.53 249 PHE A N 1
ATOM 1978 C CA . PHE A 1 249 ? -29.139 -6.876 3.365 1.00 51.53 249 PHE A CA 1
ATOM 1979 C C . PHE A 1 249 ? -29.027 -6.094 4.678 1.00 51.53 249 PHE A C 1
ATOM 1981 O O . PHE A 1 249 ? -29.671 -6.458 5.660 1.00 51.53 249 PHE A O 1
ATOM 1988 N N . THR A 1 250 ? -28.263 -5.003 4.708 1.00 54.62 250 THR A N 1
ATOM 1989 C CA . THR A 1 250 ? -28.179 -4.108 5.863 1.00 54.62 250 THR A CA 1
ATOM 1990 C C . THR A 1 250 ? -29.091 -2.898 5.677 1.00 54.62 250 THR A C 1
ATOM 1992 O O . THR A 1 250 ? -29.389 -2.459 4.566 1.00 54.62 250 THR A O 1
ATOM 1995 N N . LYS A 1 251 ? -29.593 -2.358 6.796 1.00 54.31 251 LYS A N 1
ATOM 1996 C CA . LYS A 1 251 ? -30.463 -1.167 6.798 1.00 54.31 251 LYS A CA 1
ATOM 1997 C C . LYS A 1 251 ? -29.758 0.063 6.209 1.00 54.31 251 LYS A C 1
ATOM 1999 O O . LYS A 1 251 ? -30.429 0.965 5.710 1.00 54.31 251 LYS A O 1
ATOM 2004 N N . ASP A 1 252 ? -28.430 0.069 6.257 1.00 65.88 252 ASP A N 1
ATOM 2005 C CA . ASP A 1 252 ? -27.580 1.142 5.779 1.00 65.88 252 ASP A CA 1
ATOM 2006 C C . ASP A 1 252 ? -26.641 0.614 4.683 1.00 65.88 252 ASP A C 1
ATOM 2008 O O . ASP A 1 252 ? -25.724 -0.157 4.956 1.00 65.88 252 ASP A O 1
ATOM 2012 N N . ILE A 1 253 ? -26.868 1.048 3.439 1.00 61.91 253 ILE A N 1
ATOM 2013 C CA . ILE A 1 253 ? -26.110 0.581 2.270 1.00 61.91 253 ILE A CA 1
ATOM 2014 C C . ILE A 1 253 ? -24.628 0.928 2.440 1.00 61.91 253 ILE A C 1
ATOM 2016 O O . ILE A 1 253 ? -24.265 2.101 2.582 1.00 61.91 253 ILE A O 1
ATOM 2020 N N . THR A 1 254 ? -23.781 -0.096 2.382 1.00 73.81 254 THR A N 1
ATOM 2021 C CA . THR A 1 254 ? -22.321 0.033 2.396 1.00 73.81 254 THR A CA 1
ATOM 2022 C C . THR A 1 254 ? -21.737 -0.777 1.256 1.00 73.81 254 THR A C 1
ATOM 2024 O O . THR A 1 254 ? -22.187 -1.885 0.989 1.00 73.81 254 THR A O 1
ATOM 2027 N N . GLN A 1 255 ? -20.736 -0.237 0.571 1.00 80.94 255 GLN A N 1
ATOM 2028 C CA . GLN A 1 255 ? -20.042 -0.985 -0.466 1.00 80.94 255 GLN A CA 1
ATOM 2029 C C . GLN A 1 255 ? -19.048 -1.953 0.181 1.00 80.94 255 GLN A C 1
ATOM 2031 O O . GLN A 1 255 ? -18.246 -1.551 1.023 1.00 80.94 255 GLN A O 1
ATOM 2036 N N . LEU A 1 256 ? -19.094 -3.218 -0.223 1.00 84.69 256 LEU A N 1
ATOM 2037 C CA . LEU A 1 256 ? -18.177 -4.263 0.207 1.00 84.69 256 LEU A CA 1
ATOM 2038 C C . LEU A 1 256 ? -17.339 -4.751 -0.969 1.00 84.69 256 LEU A C 1
ATOM 2040 O O . LEU A 1 256 ? -17.775 -4.790 -2.122 1.00 84.69 256 LEU A O 1
ATOM 2044 N N . MET A 1 257 ? -16.124 -5.159 -0.643 1.00 86.38 257 MET A N 1
ATOM 2045 C CA . MET A 1 257 ? -15.162 -5.745 -1.552 1.00 86.38 257 MET A CA 1
ATOM 2046 C C . MET A 1 257 ? -14.909 -7.190 -1.138 1.00 86.38 257 MET A C 1
ATOM 2048 O O . MET A 1 257 ? -14.492 -7.462 -0.013 1.00 86.38 257 MET A O 1
ATOM 2052 N N . LEU A 1 258 ? -15.150 -8.117 -2.060 1.00 84.19 258 LEU A N 1
ATOM 2053 C CA . LEU A 1 258 ? -14.827 -9.527 -1.890 1.00 84.19 258 LEU A CA 1
ATOM 2054 C C . LEU A 1 258 ? -13.440 -9.788 -2.479 1.00 84.19 258 LEU A C 1
ATOM 2056 O O . LEU A 1 258 ? -13.129 -9.316 -3.576 1.00 84.19 258 LEU A O 1
ATOM 2060 N N . ILE A 1 259 ? -12.604 -10.532 -1.758 1.00 85.38 259 ILE A N 1
ATOM 2061 C CA . ILE A 1 259 ? -11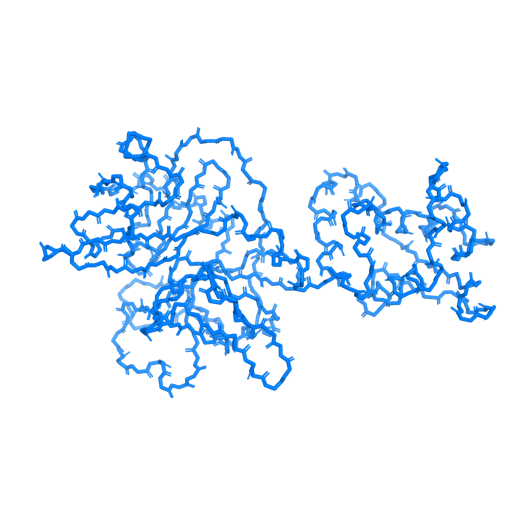.219 -10.801 -2.156 1.00 85.38 259 ILE A CA 1
ATOM 2062 C C . ILE A 1 259 ? -10.865 -12.281 -2.022 1.00 85.38 259 ILE A C 1
ATOM 2064 O O . ILE A 1 259 ? -11.383 -12.980 -1.156 1.00 85.38 259 ILE A O 1
ATOM 2068 N N . THR A 1 260 ? -9.935 -12.776 -2.843 1.00 86.12 260 THR A N 1
ATOM 2069 C CA . THR A 1 260 ? -9.429 -14.161 -2.717 1.00 86.12 260 THR A CA 1
ATOM 2070 C C . THR A 1 260 ? -8.366 -14.326 -1.633 1.00 86.12 260 THR A C 1
ATOM 2072 O O . THR A 1 260 ? -7.996 -15.452 -1.299 1.00 86.12 260 THR A O 1
ATOM 2075 N N . ALA A 1 261 ? -7.819 -13.222 -1.117 1.00 81.56 261 ALA A N 1
ATOM 2076 C CA . ALA A 1 261 ? -6.861 -13.273 -0.024 1.00 81.56 261 ALA A CA 1
ATOM 2077 C C . ALA A 1 261 ? -7.584 -13.713 1.254 1.00 81.56 261 ALA A C 1
ATOM 2079 O O . ALA A 1 261 ? -8.603 -13.136 1.631 1.00 81.56 261 ALA A O 1
ATOM 2080 N N . ARG A 1 262 ? -7.044 -14.727 1.936 1.00 76.19 262 ARG A N 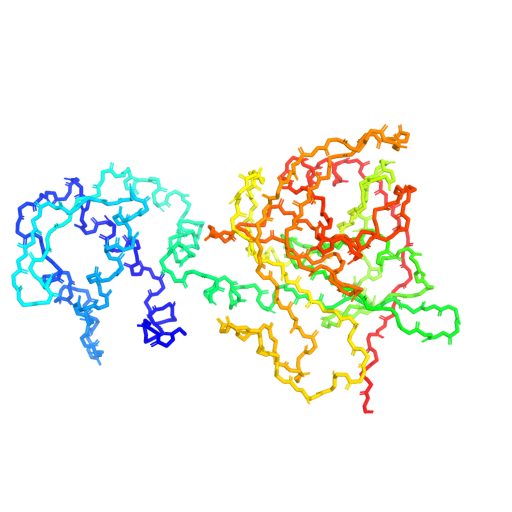1
ATOM 2081 C CA . ARG A 1 262 ? -7.624 -15.206 3.193 1.00 76.19 262 ARG A CA 1
ATOM 2082 C C . ARG A 1 262 ? -7.486 -14.142 4.276 1.00 76.19 262 ARG A C 1
ATOM 2084 O O . ARG A 1 262 ? -6.378 -13.720 4.610 1.00 76.19 262 ARG A O 1
ATOM 2091 N N . ILE A 1 263 ? -8.617 -13.755 4.851 1.00 72.44 263 ILE A N 1
ATOM 2092 C CA . ILE A 1 263 ? -8.682 -12.939 6.058 1.00 72.44 263 ILE A CA 1
ATOM 2093 C C . ILE A 1 263 ? -8.952 -13.893 7.218 1.00 72.44 263 ILE A C 1
ATOM 2095 O O . ILE A 1 263 ? -9.822 -14.746 7.134 1.00 72.44 263 ILE A O 1
ATOM 2099 N N . THR A 1 264 ? -8.159 -13.792 8.279 1.00 69.31 264 THR A N 1
ATOM 2100 C CA . THR A 1 264 ? -8.399 -14.498 9.542 1.00 69.31 264 THR A CA 1
ATOM 2101 C C . THR A 1 264 ? -8.519 -13.464 10.654 1.00 69.31 264 THR A C 1
ATOM 2103 O O . THR A 1 264 ? -8.080 -12.320 10.480 1.00 69.31 264 THR A O 1
ATOM 2106 N N . GLY A 1 265 ? -9.041 -13.863 11.818 1.00 68.75 265 GLY A N 1
ATOM 2107 C CA . GLY A 1 265 ? -9.052 -13.003 13.006 1.00 68.75 265 GLY A CA 1
ATOM 2108 C C . GLY A 1 265 ? -7.682 -12.350 13.227 1.00 68.75 265 GLY A C 1
ATOM 2109 O O . GLY A 1 265 ? -6.658 -13.025 13.131 1.00 68.75 265 GLY A O 1
ATOM 2110 N N . GLY A 1 266 ? -7.659 -11.033 13.444 1.00 73.88 266 GLY A N 1
ATOM 2111 C CA . GLY A 1 266 ? -6.443 -10.218 13.571 1.00 73.88 266 GLY A CA 1
ATOM 2112 C C . GLY A 1 266 ? -6.005 -9.438 12.328 1.00 73.88 266 GLY A C 1
ATOM 2113 O O . GLY A 1 266 ? -5.330 -8.422 12.474 1.00 73.88 266 GLY A O 1
ATOM 2114 N N . ASN A 1 267 ? -6.447 -9.808 11.121 1.00 81.62 267 ASN A N 1
ATOM 2115 C CA . ASN A 1 267 ? -6.213 -8.987 9.918 1.00 81.62 267 ASN A CA 1
ATOM 2116 C C . ASN A 1 267 ? -7.132 -7.758 9.842 1.00 81.62 267 ASN A C 1
ATOM 2118 O O . ASN A 1 267 ? -6.836 -6.819 9.107 1.00 81.62 267 ASN A O 1
ATOM 2122 N N . SER A 1 268 ? -8.241 -7.779 10.582 1.00 88.31 268 SER A N 1
ATOM 2123 C CA . SER A 1 268 ? -9.236 -6.709 10.608 1.00 88.31 268 SER A CA 1
ATOM 2124 C C . SER A 1 268 ? -8.614 -5.351 10.927 1.00 88.31 268 SER A C 1
ATOM 2126 O O . SER A 1 268 ? -7.814 -5.257 11.852 1.00 88.31 268 SER A O 1
ATOM 2128 N N . GLY A 1 269 ? -8.949 -4.325 10.147 1.00 89.75 269 GLY A N 1
ATOM 2129 C CA . GLY A 1 269 ? -8.370 -2.982 10.219 1.00 89.75 269 GLY A CA 1
ATOM 2130 C C . GLY A 1 269 ? -7.028 -2.813 9.496 1.00 89.75 269 GLY A C 1
ATOM 2131 O O . GLY A 1 269 ? -6.515 -1.698 9.406 1.00 89.75 269 GLY A O 1
ATOM 2132 N N . GLY A 1 270 ? -6.462 -3.890 8.945 1.00 91.00 270 GLY A N 1
ATOM 2133 C CA . GLY A 1 270 ? -5.246 -3.859 8.135 1.00 91.00 270 GLY A CA 1
ATOM 2134 C C . GLY A 1 270 ? -5.494 -3.353 6.707 1.00 91.00 270 GLY A C 1
ATOM 2135 O O . GLY A 1 270 ? -6.606 -3.500 6.186 1.00 91.00 270 GLY A O 1
ATOM 2136 N N . PRO A 1 271 ? -4.483 -2.758 6.046 1.00 94.44 271 PRO A N 1
ATOM 2137 C CA . PRO A 1 271 ? -4.643 -2.230 4.699 1.00 94.44 271 PRO A CA 1
ATOM 2138 C C . PRO A 1 271 ? -4.644 -3.340 3.642 1.00 94.44 271 PRO A C 1
ATOM 2140 O O . PRO A 1 271 ? -3.949 -4.356 3.755 1.00 94.44 271 PRO A O 1
ATOM 2143 N N . ILE A 1 272 ? -5.389 -3.087 2.569 1.00 93.19 272 ILE A N 1
ATOM 2144 C CA . ILE A 1 272 ? -5.364 -3.846 1.320 1.00 93.19 272 ILE A CA 1
ATOM 2145 C C . ILE A 1 272 ? -4.732 -2.964 0.258 1.00 93.19 272 ILE A C 1
ATOM 2147 O O . ILE A 1 272 ? -5.237 -1.878 -0.020 1.00 93.19 272 ILE A O 1
ATOM 2151 N N . ILE A 1 273 ? -3.623 -3.422 -0.313 1.00 95.12 273 ILE A N 1
ATOM 2152 C CA . ILE A 1 273 ? -2.750 -2.615 -1.166 1.00 95.12 273 ILE A CA 1
ATOM 2153 C C . ILE A 1 273 ? -2.664 -3.249 -2.554 1.00 95.12 273 ILE A C 1
ATOM 2155 O O . ILE A 1 273 ? -2.367 -4.437 -2.659 1.00 95.12 273 ILE A O 1
ATOM 2159 N N . ASN A 1 274 ? -2.911 -2.479 -3.613 1.00 94.50 274 ASN A N 1
ATOM 2160 C CA . ASN A 1 274 ? -2.815 -2.952 -4.997 1.00 94.50 274 ASN A CA 1
ATOM 2161 C C . ASN A 1 274 ? -1.350 -3.077 -5.472 1.00 94.50 274 ASN A C 1
ATOM 2163 O O . ASN A 1 274 ? -0.409 -2.661 -4.790 1.00 94.50 274 ASN A O 1
ATOM 2167 N N . LYS A 1 275 ? -1.130 -3.638 -6.667 1.00 93.56 275 LYS A N 1
ATOM 2168 C CA . LYS A 1 275 ? 0.213 -3.776 -7.271 1.00 93.56 275 LYS A CA 1
ATOM 2169 C C . LYS A 1 275 ? 0.917 -2.446 -7.587 1.00 93.56 275 LYS A C 1
ATOM 2171 O O . LYS A 1 275 ? 2.121 -2.435 -7.815 1.00 93.56 275 LYS A O 1
ATOM 2176 N N . GLN A 1 276 ? 0.182 -1.337 -7.603 1.00 94.50 276 GLN A N 1
ATOM 2177 C CA . GLN A 1 276 ? 0.700 0.023 -7.758 1.00 94.50 276 GLN A CA 1
ATOM 2178 C C . GLN A 1 276 ? 1.146 0.632 -6.417 1.00 94.50 276 GLN A C 1
ATOM 2180 O O . GLN A 1 276 ? 1.663 1.747 -6.386 1.00 94.50 276 GLN A O 1
ATOM 2185 N N . GLY A 1 277 ? 0.980 -0.104 -5.312 1.00 94.62 277 GLY A N 1
ATOM 2186 C CA . GLY A 1 277 ? 1.378 0.320 -3.977 1.00 94.62 277 GLY A CA 1
ATOM 2187 C C . GLY A 1 277 ? 0.376 1.256 -3.295 1.00 94.62 277 GLY A C 1
ATOM 2188 O O . GLY A 1 277 ? 0.711 1.839 -2.261 1.00 94.62 277 GLY A O 1
ATOM 2189 N N . SER A 1 278 ? -0.834 1.400 -3.830 1.00 96.25 278 SER A N 1
ATOM 2190 C CA . SER A 1 278 ? -1.904 2.219 -3.255 1.00 96.25 278 SER A CA 1
ATOM 2191 C C . SER A 1 278 ? -2.825 1.374 -2.379 1.00 96.25 278 SER A C 1
ATOM 2193 O O . SER A 1 278 ? -3.172 0.247 -2.729 1.00 96.25 278 SER A O 1
ATOM 2195 N N . ILE A 1 279 ? -3.240 1.916 -1.238 1.00 95.44 279 ILE A N 1
ATOM 2196 C CA . ILE A 1 279 ? -4.268 1.331 -0.380 1.00 95.44 279 ILE A CA 1
ATOM 2197 C C . ILE A 1 279 ? -5.620 1.501 -1.083 1.00 95.44 279 ILE A C 1
ATOM 2199 O O . ILE A 1 279 ? -6.018 2.617 -1.406 1.00 95.44 279 ILE A O 1
ATOM 2203 N N . VAL A 1 280 ? -6.315 0.390 -1.304 1.00 94.94 280 VAL A N 1
ATOM 2204 C CA . VAL A 1 280 ? -7.607 0.328 -2.011 1.00 94.94 280 VAL A CA 1
ATOM 2205 C C . VAL A 1 280 ? -8.744 -0.185 -1.123 1.00 94.94 280 VAL A C 1
ATOM 2207 O O . VAL A 1 280 ? -9.917 -0.105 -1.479 1.00 94.94 280 VAL A O 1
ATOM 2210 N N . GLY A 1 281 ? -8.421 -0.677 0.075 1.00 92.38 281 GLY A N 1
ATOM 2211 C CA . GLY A 1 281 ? -9.425 -1.054 1.061 1.00 92.38 281 GLY A CA 1
ATOM 2212 C C . GLY A 1 281 ? -8.860 -1.354 2.440 1.00 92.38 281 GLY A C 1
ATOM 2213 O O . GLY A 1 281 ? -7.648 -1.332 2.665 1.00 92.38 281 GLY A O 1
ATOM 2214 N N . ILE A 1 282 ? -9.772 -1.651 3.358 1.00 92.12 282 ILE A N 1
ATOM 2215 C CA . ILE A 1 282 ? -9.491 -2.055 4.735 1.00 92.12 282 ILE A CA 1
ATOM 2216 C C . ILE A 1 282 ? -10.098 -3.440 4.944 1.00 92.12 282 ILE A C 1
ATOM 2218 O O . ILE A 1 282 ? -11.279 -3.652 4.666 1.00 92.12 282 ILE A O 1
ATOM 2222 N N . ALA A 1 283 ? -9.288 -4.386 5.413 1.00 89.69 283 ALA A N 1
ATOM 2223 C CA . ALA A 1 283 ? -9.745 -5.735 5.719 1.00 89.69 283 ALA A CA 1
ATOM 2224 C C . ALA A 1 283 ? -10.725 -5.715 6.901 1.00 89.69 283 ALA A C 1
ATOM 2226 O O . ALA A 1 283 ? -10.445 -5.073 7.912 1.00 89.69 283 ALA A O 1
ATOM 2227 N N . ILE A 1 284 ? -11.831 -6.455 6.801 1.00 84.94 284 ILE A N 1
ATOM 2228 C CA . ILE A 1 284 ? -12.778 -6.657 7.905 1.00 84.94 284 ILE A CA 1
ATOM 2229 C C . ILE A 1 284 ? -13.023 -8.156 8.086 1.00 84.94 284 ILE A C 1
ATOM 2231 O O . ILE A 1 284 ? -13.274 -8.876 7.122 1.00 84.94 284 ILE A O 1
ATOM 2235 N N . SER A 1 285 ? -12.875 -8.655 9.315 1.00 66.75 285 SER A N 1
ATOM 2236 C CA . SER A 1 285 ? -13.081 -10.083 9.611 1.00 66.75 285 SER A CA 1
ATOM 2237 C C . SER A 1 285 ? -14.538 -10.448 9.887 1.00 66.75 285 SER A C 1
ATOM 2239 O O . SER A 1 285 ? -14.868 -11.624 9.850 1.00 66.75 285 SER A O 1
ATOM 2241 N N . ASP A 1 286 ? -15.390 -9.460 10.155 1.00 62.66 286 ASP A N 1
ATOM 2242 C CA . ASP A 1 286 ? -16.818 -9.648 10.393 1.00 62.66 286 ASP A CA 1
ATOM 2243 C C . ASP A 1 286 ? -17.558 -8.499 9.701 1.00 62.66 286 ASP A C 1
ATOM 2245 O O . ASP A 1 286 ? -17.486 -7.346 10.131 1.00 62.66 286 ASP A O 1
ATOM 2249 N N . ALA A 1 287 ? -18.231 -8.782 8.586 1.00 50.16 287 ALA A N 1
ATOM 2250 C CA . ALA A 1 287 ? -19.244 -7.858 8.097 1.00 50.16 287 ALA A CA 1
ATOM 2251 C C . ALA A 1 287 ? -20.441 -8.013 9.036 1.00 50.16 287 ALA A C 1
ATOM 2253 O O . ALA A 1 287 ? -20.897 -9.131 9.257 1.00 50.16 287 ALA A O 1
ATOM 2254 N N . LYS A 1 288 ? -20.981 -6.918 9.580 1.00 46.91 288 LYS A N 1
ATOM 2255 C CA . LYS A 1 288 ? -22.165 -6.948 10.464 1.00 46.91 288 LYS A CA 1
ATOM 2256 C C . LYS A 1 288 ? -23.459 -7.419 9.751 1.00 46.91 288 LYS A C 1
ATOM 2258 O O . LYS A 1 288 ? -24.552 -7.166 10.255 1.00 46.91 288 LYS A O 1
ATOM 2263 N N . ALA A 1 289 ? -23.357 -8.078 8.595 1.00 40.31 289 ALA A N 1
ATOM 2264 C CA . ALA A 1 289 ? -24.450 -8.736 7.897 1.00 40.31 289 ALA A CA 1
ATOM 2265 C C . ALA A 1 289 ? -24.632 -10.178 8.370 1.00 40.31 289 ALA A C 1
ATOM 2267 O O . ALA A 1 289 ? -23.686 -10.938 8.553 1.00 40.31 289 ALA A O 1
ATOM 2268 N N . GLU A 1 290 ? -25.897 -10.555 8.516 1.00 36.88 290 GLU A N 1
ATOM 2269 C CA . GLU A 1 290 ? -26.346 -11.902 8.840 1.00 36.88 290 GLU A CA 1
ATOM 2270 C C . GLU A 1 290 ? -25.735 -12.947 7.886 1.00 36.88 290 GLU A C 1
ATOM 2272 O O . GLU A 1 290 ? -26.108 -13.044 6.716 1.00 36.88 290 GLU A O 1
ATOM 2277 N N . GLY A 1 291 ? -24.797 -13.750 8.392 1.00 44.41 291 GLY A N 1
ATOM 2278 C CA . GLY A 1 291 ? -24.227 -14.880 7.664 1.00 44.41 291 GLY A CA 1
ATOM 2279 C C . GLY A 1 291 ? -22.968 -15.431 8.324 1.00 44.41 291 GLY A C 1
ATOM 2280 O O . GLY A 1 291 ? -21.869 -14.948 8.075 1.00 44.41 291 GLY A O 1
ATOM 2281 N N . GLU A 1 292 ? -23.104 -16.485 9.130 1.00 42.91 292 GLU A N 1
ATOM 2282 C CA . GLU A 1 292 ? -21.942 -17.251 9.589 1.00 42.91 292 GLU A CA 1
ATOM 2283 C C . GLU A 1 292 ? -21.281 -17.977 8.396 1.00 42.91 292 GLU A C 1
ATOM 2285 O O . GLU A 1 292 ? -21.963 -18.612 7.590 1.00 42.91 292 GLU A O 1
ATOM 2290 N N . GLY A 1 293 ? -19.944 -17.942 8.297 1.00 48.28 293 GLY A N 1
ATOM 2291 C CA . GLY A 1 293 ? -19.190 -18.892 7.464 1.00 48.28 293 GLY A CA 1
ATOM 2292 C C . GLY A 1 293 ? -18.578 -18.394 6.148 1.00 48.28 293 GLY A C 1
ATOM 2293 O O . GLY A 1 293 ? -18.227 -19.240 5.324 1.00 48.28 293 GLY A O 1
ATOM 2294 N N . TYR A 1 294 ? -18.366 -17.088 5.937 1.00 49.44 294 TYR A N 1
ATOM 2295 C CA . TYR A 1 294 ? -17.550 -16.606 4.801 1.00 49.44 294 TYR A CA 1
ATOM 2296 C C . TYR A 1 294 ? -16.127 -17.195 4.798 1.00 49.44 294 TYR A C 1
ATOM 2298 O O . TYR A 1 294 ? -15.620 -17.576 3.740 1.00 49.44 294 TYR A O 1
ATOM 2306 N N . ASP A 1 295 ? -15.551 -17.412 5.984 1.00 49.25 295 ASP A N 1
ATOM 2307 C CA . ASP A 1 295 ? -14.273 -18.110 6.174 1.00 49.25 295 ASP A CA 1
ATOM 2308 C C . ASP A 1 295 ? -14.257 -19.517 5.543 1.00 49.25 295 ASP A C 1
ATOM 2310 O O . ASP A 1 295 ? -13.222 -19.969 5.046 1.00 49.25 295 ASP A O 1
ATOM 2314 N N . ASN A 1 296 ? -15.408 -20.203 5.486 1.00 55.91 296 ASN A N 1
ATOM 2315 C CA . ASN A 1 296 ? -15.527 -21.543 4.897 1.00 55.91 296 ASN A CA 1
ATOM 2316 C C . ASN A 1 296 ? -15.558 -21.525 3.361 1.00 55.91 296 ASN A C 1
ATOM 2318 O O . ASN A 1 296 ? -15.294 -22.551 2.733 1.00 55.91 296 ASN A O 1
ATOM 2322 N N . LEU A 1 297 ? -15.871 -20.378 2.749 1.00 59.66 297 LEU A N 1
ATOM 2323 C CA . LEU A 1 297 ? -15.889 -20.197 1.293 1.00 59.66 297 LEU A CA 1
ATOM 2324 C C . LEU A 1 297 ? -14.509 -19.816 0.737 1.00 59.66 297 LEU A C 1
ATOM 2326 O O . LEU A 1 297 ? -14.309 -19.840 -0.476 1.00 59.66 297 LEU A O 1
ATOM 2330 N N . GLY A 1 298 ? -13.548 -19.497 1.612 1.00 67.12 298 GLY A N 1
ATOM 2331 C CA . GLY A 1 298 ? -12.181 -19.145 1.232 1.00 67.12 298 GLY A CA 1
ATOM 2332 C C . GLY A 1 298 ? -12.017 -17.728 0.675 1.00 67.12 298 GLY A C 1
ATOM 2333 O O . GLY A 1 298 ? -10.968 -17.445 0.095 1.00 67.12 298 GLY A O 1
ATOM 2334 N N . TYR A 1 299 ? -13.012 -16.854 0.857 1.00 74.75 299 TYR A N 1
ATOM 2335 C CA . TYR A 1 299 ? -12.950 -15.436 0.498 1.00 74.75 299 TYR A CA 1
ATOM 2336 C C . TYR A 1 299 ? -12.770 -14.559 1.740 1.00 74.75 299 TYR A C 1
ATOM 2338 O O . TYR A 1 299 ? -13.270 -14.885 2.812 1.00 74.75 299 TYR A O 1
ATOM 2346 N N . GLY A 1 300 ? -12.080 -13.432 1.578 1.00 79.44 300 GLY A N 1
ATOM 2347 C CA . GLY A 1 300 ? -12.065 -12.339 2.547 1.00 79.44 300 GLY A CA 1
ATOM 2348 C C . GLY A 1 300 ? -13.066 -11.244 2.172 1.00 79.44 300 GLY A C 1
ATOM 2349 O O . GLY A 1 300 ? -13.400 -11.083 0.996 1.00 79.44 300 GLY A O 1
ATOM 2350 N N . ILE A 1 301 ? -13.504 -10.469 3.165 1.00 82.38 301 ILE A N 1
ATOM 2351 C CA . ILE A 1 301 ? -14.335 -9.274 2.986 1.00 82.38 301 ILE A CA 1
ATOM 2352 C C . ILE A 1 301 ? -13.536 -8.028 3.381 1.00 82.38 301 ILE A C 1
ATOM 2354 O O . ILE A 1 301 ? -12.703 -8.042 4.288 1.00 82.38 301 ILE A O 1
ATOM 2358 N N . ALA A 1 302 ? -13.781 -6.930 2.682 1.00 87.88 302 ALA A N 1
ATOM 2359 C CA . ALA A 1 302 ? -13.146 -5.652 2.927 1.00 87.88 302 ALA A CA 1
ATOM 2360 C C . ALA A 1 302 ? -14.087 -4.486 2.632 1.00 87.88 302 ALA A C 1
ATOM 2362 O O . ALA A 1 302 ? -15.045 -4.628 1.874 1.00 87.88 302 ALA A O 1
ATOM 2363 N N . ILE A 1 303 ? -13.769 -3.318 3.182 1.00 89.50 303 ILE A N 1
ATOM 2364 C CA . ILE A 1 303 ? -14.428 -2.061 2.828 1.00 89.50 303 ILE A CA 1
ATOM 2365 C C . ILE A 1 303 ? -13.510 -1.300 1.857 1.00 89.50 303 ILE A C 1
ATOM 2367 O O . ILE A 1 303 ? -12.353 -1.048 2.214 1.00 89.50 303 ILE A O 1
ATOM 2371 N N . PRO A 1 304 ? -13.978 -0.941 0.645 1.00 90.69 304 PRO A N 1
ATOM 2372 C CA . PRO A 1 304 ? -13.297 -0.001 -0.242 1.00 90.69 304 PRO A CA 1
ATOM 2373 C C . PRO A 1 304 ? -12.932 1.288 0.487 1.00 90.69 304 PRO A C 1
ATOM 2375 O O . PRO A 1 304 ? -13.768 1.872 1.178 1.00 90.69 304 PRO A O 1
ATOM 2378 N N . ILE A 1 305 ? -11.698 1.757 0.318 1.00 90.00 305 ILE A N 1
ATOM 2379 C CA . ILE A 1 305 ? -11.275 3.047 0.863 1.00 90.00 305 ILE A CA 1
ATOM 2380 C C . ILE A 1 305 ? -11.049 4.032 -0.275 1.00 90.00 305 ILE A C 1
ATOM 2382 O O . ILE A 1 305 ? -10.456 3.700 -1.295 1.00 90.00 305 ILE A O 1
ATOM 2386 N N . SER A 1 306 ? -11.493 5.266 -0.071 1.00 89.69 306 SER A N 1
ATOM 2387 C CA . SER A 1 306 ? -11.209 6.380 -0.964 1.00 89.69 306 SER A CA 1
ATOM 2388 C C . SER A 1 306 ? -10.907 7.639 -0.171 1.00 89.69 306 SER A C 1
ATOM 2390 O O . SER A 1 306 ? -11.296 7.778 0.995 1.00 89.69 306 SER A O 1
ATOM 2392 N N . VAL A 1 307 ? -10.244 8.599 -0.819 1.00 87.00 307 VAL A N 1
ATOM 2393 C CA . VAL A 1 307 ? -10.024 9.933 -0.242 1.00 87.00 307 VAL A CA 1
ATOM 2394 C C . VAL A 1 307 ? -11.365 10.574 0.129 1.00 87.00 307 VAL A C 1
ATOM 2396 O O . VAL A 1 307 ? -11.500 11.166 1.198 1.00 87.00 307 VAL A O 1
ATOM 2399 N N . THR A 1 308 ? -12.388 10.397 -0.709 1.00 87.56 308 THR A N 1
ATOM 2400 C CA . THR A 1 308 ? -13.739 10.906 -0.456 1.00 87.56 308 THR A CA 1
ATOM 2401 C C . THR A 1 308 ? -14.379 10.268 0.775 1.00 87.56 308 THR A C 1
ATOM 2403 O O . THR A 1 308 ? -14.954 10.989 1.590 1.00 87.56 308 THR A O 1
ATOM 2406 N N . LEU A 1 309 ? -14.265 8.947 0.951 1.00 88.38 309 LEU A N 1
ATOM 2407 C CA . LEU A 1 309 ? -14.797 8.260 2.131 1.00 88.38 309 LEU A CA 1
ATOM 2408 C C . LEU A 1 309 ? -14.100 8.727 3.414 1.00 88.38 309 LEU A C 1
ATOM 2410 O O . LEU A 1 309 ? -14.771 9.038 4.398 1.00 88.38 309 LEU A O 1
ATOM 2414 N N . MET A 1 310 ? -12.770 8.832 3.392 1.00 89.69 310 MET A N 1
ATOM 2415 C CA . MET A 1 310 ? -11.997 9.293 4.548 1.00 89.69 310 MET A CA 1
ATOM 2416 C C . MET A 1 310 ? -12.337 10.735 4.925 1.00 89.69 310 MET A C 1
ATOM 2418 O O . MET A 1 310 ? -12.588 11.019 6.097 1.00 89.69 310 MET A O 1
ATOM 2422 N N . ASN A 1 311 ? -12.428 11.631 3.939 1.00 89.75 311 ASN A N 1
ATOM 2423 C CA . ASN A 1 311 ? -12.847 13.011 4.174 1.00 89.75 311 ASN A CA 1
ATOM 2424 C C . ASN A 1 311 ? -14.258 13.066 4.760 1.00 89.75 311 ASN A C 1
ATOM 2426 O O . ASN A 1 311 ? -14.472 13.769 5.741 1.00 89.75 311 ASN A O 1
ATOM 2430 N N . LYS A 1 312 ? -15.194 12.263 4.242 1.00 89.88 312 LYS A N 1
ATOM 2431 C CA . LYS A 1 312 ? -16.558 12.180 4.778 1.00 89.88 312 LYS A CA 1
ATOM 2432 C C . LYS A 1 312 ? -16.573 11.763 6.253 1.00 89.88 312 LYS A C 1
ATOM 2434 O O . LYS A 1 312 ? -17.243 12.414 7.050 1.00 89.88 312 LYS A O 1
ATOM 2439 N N . ILE A 1 313 ? -15.818 10.728 6.634 1.00 90.62 313 ILE A N 1
ATOM 2440 C CA . ILE A 1 313 ? -15.716 10.272 8.035 1.00 90.62 313 ILE A CA 1
ATOM 2441 C C . ILE A 1 313 ? -15.190 11.396 8.942 1.00 90.62 313 ILE A C 1
ATOM 2443 O O . ILE A 1 313 ? -15.735 11.641 10.018 1.00 90.62 313 ILE A O 1
ATOM 2447 N N . ILE A 1 314 ? -14.156 12.115 8.499 1.00 88.75 314 ILE A N 1
ATOM 2448 C CA . ILE A 1 314 ? -13.542 13.205 9.269 1.00 88.75 314 ILE A CA 1
ATOM 2449 C C . ILE A 1 314 ? -14.481 14.426 9.359 1.00 88.75 314 ILE A C 1
ATOM 2451 O O . ILE A 1 314 ? -14.624 15.035 10.423 1.00 88.75 314 ILE A O 1
ATOM 2455 N N . GLU A 1 315 ? -15.152 14.783 8.264 1.00 90.62 315 GLU A N 1
ATOM 2456 C CA . GLU A 1 315 ? -16.055 15.937 8.165 1.00 90.62 315 GLU A CA 1
ATOM 2457 C C . GLU A 1 315 ? -17.367 15.746 8.934 1.00 90.62 315 GLU A C 1
ATOM 2459 O O . GLU A 1 315 ? -17.905 16.716 9.475 1.00 90.62 315 GLU A O 1
ATOM 2464 N N . GLU A 1 316 ? -17.864 14.508 9.043 1.00 89.56 316 GLU A N 1
ATOM 2465 C CA . GLU A 1 316 ? -19.055 14.177 9.835 1.00 89.56 316 GLU A CA 1
ATOM 2466 C C . GLU A 1 316 ? -18.883 14.518 11.321 1.00 89.56 316 GLU A C 1
ATOM 2468 O O . GLU A 1 316 ? -19.889 14.740 12.009 1.00 89.56 316 GLU A O 1
ATOM 2473 N N . LYS A 1 317 ? -17.629 14.572 11.804 1.00 87.56 317 LYS A N 1
ATOM 2474 C CA . LYS A 1 317 ? -17.244 14.853 13.198 1.00 87.56 317 LYS A CA 1
ATOM 2475 C C . LYS A 1 317 ? -17.995 13.993 14.216 1.00 87.56 317 LYS A C 1
ATOM 2477 O O . LYS A 1 317 ? -18.192 14.409 15.357 1.00 87.56 317 LYS A O 1
ATOM 2482 N N . TYR A 1 318 ? -18.439 12.811 13.801 1.00 93.50 318 TYR A N 1
ATOM 2483 C CA . TYR A 1 318 ? -19.059 11.851 14.691 1.00 93.50 318 TYR A CA 1
ATOM 2484 C C . TYR A 1 318 ? -17.952 11.058 15.378 1.00 93.50 318 TYR A C 1
ATOM 2486 O O . TYR A 1 318 ? -17.116 10.444 14.715 1.00 93.50 318 TYR A O 1
ATOM 2494 N N . THR A 1 319 ? -17.908 11.150 16.705 1.00 94.75 319 THR A N 1
ATOM 2495 C CA . THR A 1 319 ? -16.808 10.616 17.504 1.00 94.75 319 THR A CA 1
ATOM 2496 C C . THR A 1 319 ? -17.277 9.570 18.494 1.00 94.75 319 THR A C 1
ATOM 2498 O O . THR A 1 319 ? -18.402 9.642 18.988 1.00 94.75 319 THR A O 1
ATOM 2501 N N . ILE A 1 320 ? -16.383 8.640 18.814 1.00 94.38 320 ILE A N 1
ATOM 2502 C CA . ILE A 1 320 ? -16.573 7.646 19.872 1.00 94.38 320 ILE A CA 1
ATOM 2503 C C . ILE A 1 320 ? -15.537 7.846 20.977 1.00 94.38 320 ILE A C 1
ATOM 2505 O O . ILE A 1 320 ? -14.424 8.307 20.717 1.00 94.38 320 ILE A O 1
ATOM 2509 N N . ASP A 1 321 ? -15.909 7.471 22.197 1.00 93.19 321 ASP A N 1
ATOM 2510 C CA . ASP A 1 321 ? -15.002 7.438 23.338 1.00 93.19 321 ASP A CA 1
ATOM 2511 C C . ASP A 1 321 ? -14.416 6.033 23.472 1.00 93.19 321 ASP A C 1
ATOM 2513 O O . ASP A 1 321 ? -15.149 5.047 23.536 1.00 93.19 321 ASP A O 1
ATOM 2517 N N . VAL A 1 322 ? -13.088 5.942 23.532 1.00 94.25 322 VAL A N 1
ATOM 2518 C CA . VAL A 1 322 ? -12.370 4.673 23.698 1.00 94.25 322 VAL A CA 1
ATOM 2519 C C . VAL A 1 322 ? -11.464 4.776 24.910 1.00 94.25 322 VAL A C 1
ATOM 2521 O O . VAL A 1 322 ? -10.723 5.746 25.084 1.00 94.25 322 VAL A O 1
ATOM 2524 N N . HIS A 1 323 ? -11.513 3.758 25.764 1.00 94.88 323 HIS A N 1
ATOM 2525 C CA . HIS A 1 323 ? -10.633 3.682 26.916 1.00 94.88 323 HIS A CA 1
ATOM 2526 C C . HIS A 1 323 ? -9.282 3.089 26.506 1.00 94.88 323 HIS A C 1
ATOM 2528 O O . HIS A 1 323 ? -9.163 1.887 26.283 1.00 94.88 323 HIS A O 1
ATOM 2534 N N . PHE A 1 324 ? -8.250 3.927 26.408 1.00 95.06 324 PHE A N 1
ATOM 2535 C CA . PHE A 1 324 ? -6.903 3.454 26.099 1.00 95.06 324 PHE A CA 1
ATOM 2536 C C . PHE A 1 324 ? -6.117 3.057 27.350 1.00 95.06 324 PHE A C 1
ATOM 2538 O O . PHE A 1 324 ? -6.196 3.714 28.390 1.00 95.06 324 PHE A O 1
ATOM 2545 N N . GLU A 1 325 ? -5.281 2.033 27.210 1.00 93.62 325 GLU A N 1
ATOM 2546 C CA . GLU A 1 325 ? -4.259 1.647 28.179 1.00 93.62 325 GLU A CA 1
ATOM 2547 C C . GLU A 1 325 ? -2.885 1.502 27.511 1.00 93.62 325 GLU A C 1
ATOM 2549 O O . GLU A 1 325 ? -2.771 1.336 26.295 1.00 93.62 325 GLU A O 1
ATOM 2554 N N . ASN A 1 326 ? -1.813 1.588 28.304 1.00 91.56 326 ASN A N 1
ATOM 2555 C CA . ASN A 1 326 ? -0.469 1.334 27.790 1.00 91.56 326 ASN A CA 1
ATOM 2556 C C . ASN A 1 326 ? -0.337 -0.132 27.378 1.00 91.56 326 ASN A C 1
ATOM 2558 O O . ASN A 1 326 ? -0.769 -1.027 28.107 1.00 91.56 326 ASN A O 1
ATOM 2562 N N . PHE A 1 327 ? 0.322 -0.372 26.245 1.00 85.38 327 PHE A N 1
ATOM 2563 C CA . PHE A 1 327 ? 0.684 -1.726 25.854 1.00 85.38 327 PHE A CA 1
ATOM 2564 C C . PHE A 1 327 ? 1.590 -2.355 26.920 1.00 85.38 327 PHE A C 1
ATOM 2566 O O . PHE A 1 327 ? 2.586 -1.760 27.338 1.00 85.38 327 PHE A O 1
ATOM 2573 N N . LYS A 1 328 ? 1.221 -3.553 27.374 1.00 78.69 328 LYS A N 1
ATOM 2574 C CA . LYS A 1 328 ? 1.994 -4.342 28.330 1.00 78.69 328 LYS A CA 1
ATOM 2575 C C . LYS A 1 328 ? 2.748 -5.391 27.530 1.00 78.69 328 LYS A C 1
ATOM 2577 O O . LYS A 1 328 ? 2.122 -6.300 26.985 1.00 78.69 328 LYS A O 1
ATOM 2582 N N . ASP A 1 329 ? 4.069 -5.258 27.452 1.00 60.62 329 ASP A N 1
ATOM 2583 C CA . ASP A 1 329 ? 4.899 -6.316 26.883 1.00 60.62 329 ASP A CA 1
ATOM 2584 C C . ASP A 1 329 ? 4.634 -7.609 27.657 1.00 60.62 329 ASP A C 1
ATOM 2586 O O . ASP A 1 329 ? 4.784 -7.670 28.880 1.00 60.62 329 ASP A O 1
ATOM 2590 N N . VAL A 1 330 ? 4.201 -8.641 26.936 1.00 51.53 330 VAL A N 1
ATOM 2591 C CA . VAL A 1 330 ? 4.095 -9.989 27.490 1.00 51.53 330 VAL A CA 1
ATOM 2592 C C . VAL A 1 330 ? 5.517 -10.543 27.503 1.00 51.53 330 VAL A C 1
ATOM 2594 O O . VAL A 1 330 ? 5.979 -11.086 26.501 1.00 51.53 330 VAL A O 1
ATOM 2597 N N . SER A 1 331 ? 6.226 -10.288 28.605 1.00 31.55 331 SER A N 1
ATOM 2598 C CA . SER A 1 331 ? 7.587 -10.770 28.878 1.00 31.55 331 SER A CA 1
ATOM 2599 C C . SER A 1 331 ? 7.696 -12.287 28.840 1.00 31.55 331 SER A C 1
ATOM 2601 O O . SER A 1 331 ? 6.806 -12.924 29.456 1.00 31.55 331 SER A O 1
#

Sequence (331 aa):
MKEFKDYDIHYQELILDILEYFNISNGINGRSVSEFCHLNTPSGESFLSPNIITKICEILCDNNYMSRVSSGGVAGINNNYLNTADLKAFTSDKERNLHFFNSVVYGFEYIYKFYEDKVIPIIAYKEDGTPMIGSCFKFHNGIVTARHCLEDGRSVSIPGYSQEVLSKAKIYVSKNPAVDIAYIDINQKAIQVFIEEPHVLDEILVMGYPMIPRFLQFFTVEKATISSIAKVRFATSRGAITSIADEMFTKDITQLMLITARITGGNSGGPIINKQGSIVGIAISDAKAEGEGYDNLGYGIAIPISVTLMNKIIEEKYTIDVHFENFKDVS